Protein AF-A0AA47N4I0-F1 (afdb_monomer)

Foldseek 3Di:
DDPVVLVVVQVVQVVVCVVVVHRDDDPVRVVVVVVVVVLVVLCVDPPRPCVVLADDDPVNPFAAADDDDDPVQCPDPVRVSRGTRHCPPVLVPQAADEDQPDCLQDPCPRHPQNVSCVVSVHHHHYHYPLLNLLLVLVVQFDPLLVVLVLVVLVVVCVCVVDPVSQVVVLVVCVVVVHPDSHDPPPPPDHRPPDDDDDDPPPCPDLQSQLSVLLSVLVVVLSVVLSVQLPDPPDDPVRNLVSLVVSLVVLVVVLVCLVVVVCPSRPSNVVSCVVPVDDPSVSSSVRSVSSSVSSCVSCVVVVD

Sequence (303 aa):
MDDSSLKNQTVSVRAAEKIVGAPLPSLQDIYNTRLSRKEFSIAGDSTHPTHCLFSLLPSGRRMRSLKARTSRLKDSFVHQAAQRSGIGYLALHLGSVATDGALSTTGAHKSFVALLQKSLGRTLVTFHCILHQEALCAQTFPLECTEVMNVVIQIVNKIMANGLNHRQFCLLLDDVESTHSDLPLHNRVWWLSRREGSPFLSWNSQEWLEKLHFMVDMTAHLNTLNTTLRGKGGTALHMLEEVLTFERKLTVFARDLQRGTLSHFPSLREFKQDHNLINVEYLQSAITAMQTSFWKRFCDFRD

pLDDT: mean 70.92, std 16.96, range [31.52, 95.0]

Mean predicted aligned error: 16.91 Å

Secondary structure (DSSP, 8-state):
--HHHHHHHHHHHHHHHHHHTSPPPPHHHHHHHHHHHHHHHHHT-TTSTTGGG-PPPTTSS-------SSHHHHTSHHHHHHHHHTTTSGGGT--EEEE---HHHH-TTTSHHHHHHHHHTS--EEEE-HHHHHHHHHTTS-HHHHHHHHHHHHHHHHHHTSHHHHHHHHHHHHHTT-S-SS-----TTSS----PPPPGGGTT-HHHHHHHHHHHHHHHHHHHHHHHHH-TT--HHHHHHHHHHHHHHHHHHHHHHHHT--TT-HHHHHHHHHHS---HHHHHHHHHHHHHHHHHHSGGG--

Radius of gyration: 25.11 Å; Cα contacts (8 Å, |Δi|>4): 241; chains: 1; bounding box: 52×66×68 Å

Structure (mmCIF, N/CA/C/O backbone):
data_AF-A0AA47N4I0-F1
#
_entry.id   AF-A0AA47N4I0-F1
#
loop_
_atom_site.group_PDB
_atom_site.id
_atom_site.type_symbol
_atom_site.label_atom_id
_atom_site.label_alt_id
_atom_site.label_comp_id
_atom_site.label_asym_id
_atom_site.label_entity_id
_atom_site.label_seq_id
_atom_site.pdbx_PDB_ins_code
_atom_site.Cartn_x
_atom_site.Cartn_y
_atom_site.Cartn_z
_atom_site.occupancy
_atom_site.B_iso_or_equiv
_atom_site.auth_seq_id
_atom_site.auth_comp_id
_atom_site.auth_asym_id
_atom_site.auth_atom_id
_atom_site.pdbx_PDB_model_num
ATOM 1 N N . MET A 1 1 ? 22.801 -21.826 -5.417 1.00 38.06 1 MET A N 1
ATOM 2 C CA . MET A 1 1 ? 21.892 -22.896 -4.965 1.00 38.06 1 MET A CA 1
ATOM 3 C C . MET A 1 1 ? 22.699 -23.707 -3.973 1.00 38.06 1 MET A C 1
ATOM 5 O O . MET A 1 1 ? 23.826 -24.043 -4.306 1.00 38.06 1 MET A O 1
ATOM 9 N N . ASP A 1 2 ? 22.218 -23.834 -2.741 1.00 33.56 2 ASP A N 1
ATOM 10 C CA . ASP A 1 2 ? 23.011 -24.330 -1.614 1.00 33.56 2 ASP A CA 1
ATOM 11 C C . ASP A 1 2 ? 23.317 -25.834 -1.762 1.00 33.56 2 ASP A C 1
ATOM 13 O O . ASP A 1 2 ? 22.435 -26.615 -2.133 1.00 33.56 2 ASP A O 1
ATOM 17 N N . ASP A 1 3 ? 24.566 -26.234 -1.512 1.00 39.06 3 ASP A N 1
ATOM 18 C CA . ASP A 1 3 ? 25.119 -27.574 -1.808 1.00 39.06 3 ASP A CA 1
ATOM 19 C C . ASP A 1 3 ? 24.450 -28.695 -0.973 1.00 39.06 3 ASP A C 1
ATOM 21 O O . ASP A 1 3 ? 24.475 -29.878 -1.316 1.00 39.06 3 ASP A O 1
ATOM 25 N N . SER A 1 4 ? 23.773 -28.308 0.110 1.00 41.12 4 SER A N 1
ATOM 26 C CA . SER A 1 4 ? 22.949 -29.156 0.982 1.00 41.12 4 SER A CA 1
ATOM 27 C C . SER A 1 4 ? 21.621 -29.584 0.329 1.00 41.12 4 SER A C 1
ATOM 29 O O . SER A 1 4 ? 21.190 -30.732 0.457 1.00 41.12 4 SER A O 1
ATOM 31 N N . SER A 1 5 ? 20.989 -28.688 -0.435 1.00 46.78 5 SER A N 1
ATOM 32 C CA . SER A 1 5 ? 19.684 -28.898 -1.076 1.00 46.78 5 SER A CA 1
ATOM 33 C C . SER A 1 5 ? 19.787 -29.832 -2.290 1.00 46.78 5 SER A C 1
ATOM 35 O O . SER A 1 5 ? 18.949 -30.719 -2.474 1.00 46.78 5 SER A O 1
ATOM 37 N N . LEU A 1 6 ? 20.869 -29.704 -3.069 1.00 52.09 6 LEU A N 1
ATOM 38 C CA . LEU A 1 6 ? 21.172 -30.590 -4.200 1.00 52.09 6 LEU A CA 1
ATOM 39 C C . LEU A 1 6 ? 21.447 -32.030 -3.752 1.00 52.09 6 LEU A C 1
ATOM 41 O O . LEU A 1 6 ? 20.993 -32.971 -4.408 1.00 52.09 6 LEU A O 1
ATOM 45 N N . LYS A 1 7 ? 22.130 -32.226 -2.617 1.00 54.72 7 LYS A N 1
ATOM 46 C CA . LYS A 1 7 ? 22.392 -33.565 -2.064 1.00 54.72 7 LYS A CA 1
ATOM 47 C C . LYS A 1 7 ? 21.094 -34.285 -1.692 1.00 54.72 7 LYS A C 1
ATOM 49 O O . LYS A 1 7 ? 20.898 -35.420 -2.122 1.00 54.72 7 LYS A O 1
ATOM 54 N N . ASN A 1 8 ? 20.162 -33.609 -1.018 1.00 54.28 8 ASN A N 1
ATOM 55 C CA . ASN A 1 8 ? 18.869 -34.198 -0.636 1.00 54.28 8 ASN A CA 1
ATOM 56 C C . ASN A 1 8 ? 17.986 -34.561 -1.845 1.00 54.28 8 ASN A C 1
ATOM 58 O O . ASN A 1 8 ? 17.362 -35.627 -1.870 1.00 54.28 8 ASN A O 1
ATOM 62 N N . GLN A 1 9 ? 17.965 -33.718 -2.882 1.00 58.28 9 GLN A N 1
ATOM 63 C CA . GLN A 1 9 ? 17.220 -34.013 -4.113 1.00 58.28 9 GLN A CA 1
ATOM 64 C C . GLN A 1 9 ? 17.842 -35.183 -4.891 1.00 58.28 9 GLN A C 1
ATOM 66 O O . GLN A 1 9 ? 17.119 -36.031 -5.411 1.00 58.28 9 GLN A O 1
ATOM 71 N N . THR A 1 10 ? 19.173 -35.282 -4.918 1.00 61.03 10 THR A N 1
ATOM 72 C CA . THR A 1 10 ? 19.888 -36.371 -5.608 1.00 61.03 10 THR A CA 1
ATOM 73 C C . THR A 1 10 ? 19.674 -37.723 -4.920 1.00 61.03 10 THR A C 1
ATOM 75 O O . THR A 1 10 ? 19.504 -38.739 -5.592 1.00 61.03 10 THR A O 1
ATOM 78 N N . VAL A 1 11 ? 19.619 -37.745 -3.583 1.00 66.25 11 VAL A N 1
ATOM 79 C CA . VAL A 1 11 ? 19.293 -38.955 -2.803 1.00 66.25 11 VAL A CA 1
ATOM 80 C C . VAL A 1 11 ? 17.872 -39.440 -3.104 1.00 66.25 11 VAL A C 1
ATOM 82 O O . VAL A 1 11 ? 17.659 -40.637 -3.294 1.00 66.25 11 VAL A O 1
ATOM 85 N N . SER A 1 12 ? 16.919 -38.514 -3.231 1.00 63.72 12 SER A N 1
ATOM 86 C CA . SER A 1 12 ? 15.518 -38.833 -3.542 1.00 63.72 12 SER A CA 1
ATOM 87 C C . SER A 1 12 ? 15.348 -39.432 -4.945 1.00 63.72 12 SER A C 1
ATOM 89 O O . SER A 1 12 ? 14.593 -40.386 -5.120 1.00 63.72 12 SER A O 1
ATOM 91 N N . VAL A 1 13 ? 16.091 -38.931 -5.941 1.00 64.12 13 VAL A N 1
ATOM 92 C CA . VAL A 1 13 ? 16.075 -39.489 -7.307 1.00 64.12 13 VAL A CA 1
ATOM 93 C C . VAL A 1 13 ? 16.665 -40.899 -7.342 1.00 64.12 13 VAL A C 1
ATOM 95 O O . VAL A 1 13 ? 16.051 -41.788 -7.919 1.00 64.12 13 VAL A O 1
ATOM 98 N N . ARG A 1 14 ? 17.777 -41.149 -6.639 1.00 68.25 14 ARG A N 1
ATOM 99 C CA . ARG A 1 14 ? 18.381 -42.494 -6.551 1.00 68.25 14 ARG A CA 1
ATOM 100 C C . ARG A 1 14 ? 17.486 -43.517 -5.849 1.00 68.25 14 ARG A C 1
ATOM 102 O O . ARG A 1 14 ? 17.504 -44.698 -6.192 1.00 68.25 14 ARG A O 1
ATOM 109 N N . ALA A 1 15 ? 16.709 -43.082 -4.857 1.00 69.56 15 ALA A N 1
ATOM 110 C CA . ALA A 1 15 ? 15.712 -43.934 -4.216 1.00 69.56 15 ALA A CA 1
ATOM 111 C C . ALA A 1 15 ? 14.580 -44.300 -5.193 1.00 69.56 15 ALA A C 1
ATOM 113 O O . ALA A 1 15 ? 14.191 -45.463 -5.268 1.00 69.56 15 ALA A O 1
ATOM 114 N N . ALA A 1 16 ? 14.111 -43.338 -5.994 1.00 63.44 16 ALA A N 1
ATOM 115 C CA . ALA A 1 16 ? 13.105 -43.577 -7.027 1.00 63.44 16 ALA A CA 1
ATOM 116 C C . ALA A 1 16 ? 13.612 -44.502 -8.153 1.00 63.44 16 ALA A C 1
ATOM 118 O O . ALA A 1 16 ? 12.870 -45.378 -8.588 1.00 63.44 16 ALA A O 1
ATOM 119 N N . GLU A 1 17 ? 14.878 -44.389 -8.571 1.00 76.81 17 GLU A N 1
ATOM 120 C CA . GLU A 1 17 ? 15.506 -45.299 -9.552 1.00 76.81 17 GLU A CA 1
ATOM 121 C C . GLU A 1 17 ? 15.491 -46.758 -9.087 1.00 76.81 17 GLU A C 1
ATOM 123 O O . GLU A 1 17 ? 15.164 -47.659 -9.861 1.00 76.81 17 GLU A O 1
ATOM 128 N N . LYS A 1 18 ? 15.788 -46.995 -7.802 1.00 75.56 18 LYS A N 1
ATOM 129 C CA . LYS A 1 18 ? 15.739 -48.339 -7.208 1.00 75.56 18 LYS A CA 1
ATOM 130 C C . LYS A 1 18 ? 14.330 -48.930 -7.177 1.00 75.56 18 LYS A C 1
ATOM 132 O O . LYS A 1 18 ? 14.198 -50.140 -7.303 1.00 75.56 18 LYS A O 1
ATOM 137 N N . ILE A 1 19 ? 13.303 -48.099 -6.998 1.00 71.38 19 ILE A N 1
ATOM 138 C CA . ILE A 1 19 ? 11.899 -48.539 -6.958 1.00 71.38 19 ILE A CA 1
ATOM 139 C C . ILE A 1 19 ? 11.376 -48.826 -8.372 1.00 71.38 19 ILE A C 1
ATOM 141 O O . ILE A 1 19 ? 10.649 -49.791 -8.576 1.00 71.38 19 ILE A O 1
ATOM 145 N N . VAL A 1 20 ? 11.753 -47.998 -9.348 1.00 70.56 20 VAL A N 1
ATOM 146 C CA . VAL A 1 20 ? 11.274 -48.094 -10.738 1.00 70.56 20 VAL A CA 1
ATOM 147 C C . VAL A 1 20 ? 12.046 -49.150 -11.545 1.00 70.56 20 VAL A C 1
ATOM 149 O O . VAL A 1 20 ? 11.545 -49.627 -12.560 1.00 70.56 20 VAL A O 1
ATOM 152 N N . GLY A 1 21 ? 13.245 -49.549 -11.106 1.00 66.50 21 GLY A N 1
ATOM 153 C CA . GLY A 1 21 ? 14.042 -50.594 -11.761 1.00 66.50 21 GLY A CA 1
ATOM 154 C C . GLY A 1 21 ? 14.655 -50.168 -13.100 1.00 66.50 21 GLY A C 1
ATOM 155 O O . GLY A 1 21 ? 15.133 -51.009 -13.857 1.00 66.50 21 GLY A O 1
ATOM 156 N N . ALA A 1 22 ? 14.656 -48.867 -13.394 1.00 73.75 22 ALA A N 1
ATOM 157 C CA . ALA A 1 22 ? 15.232 -48.276 -14.593 1.00 73.75 22 ALA A CA 1
ATOM 158 C C . ALA A 1 22 ? 15.965 -46.970 -14.234 1.00 73.75 22 ALA A C 1
ATOM 160 O O . ALA A 1 22 ? 15.545 -46.278 -13.299 1.00 73.75 22 ALA A O 1
ATOM 161 N N . PRO A 1 23 ? 17.045 -46.613 -14.956 1.00 72.50 23 PRO A N 1
ATOM 162 C CA . PRO A 1 23 ? 17.754 -45.361 -14.722 1.00 72.50 23 PRO A CA 1
ATOM 163 C C . PRO A 1 23 ? 16.831 -44.178 -15.028 1.00 72.50 23 PRO A C 1
ATOM 165 O O . PRO A 1 23 ? 16.220 -44.114 -16.100 1.00 72.50 23 PRO A O 1
ATOM 168 N N . LEU A 1 24 ? 16.719 -43.241 -14.086 1.00 69.44 24 LEU A N 1
ATOM 169 C CA . LEU A 1 24 ? 15.935 -42.027 -14.269 1.00 69.44 24 LEU A CA 1
ATOM 170 C C . LEU A 1 24 ? 16.850 -40.931 -14.838 1.00 69.44 24 LEU A C 1
ATOM 172 O O . LEU A 1 24 ? 18.050 -40.904 -14.560 1.00 69.44 24 LEU A O 1
ATOM 176 N N . PRO A 1 25 ? 16.319 -39.999 -15.647 1.00 73.50 25 PRO A N 1
ATOM 177 C CA . PRO A 1 25 ? 17.107 -38.869 -16.121 1.00 73.50 25 PRO A CA 1
ATOM 178 C C . PRO A 1 25 ? 17.637 -38.060 -14.932 1.00 73.50 25 PRO A C 1
ATOM 180 O O . PRO A 1 25 ? 16.928 -37.873 -13.938 1.00 73.50 25 PRO A O 1
ATOM 183 N N . SER A 1 26 ? 18.865 -37.544 -15.034 1.00 73.75 26 SER A N 1
ATOM 184 C CA . SER A 1 26 ? 19.447 -36.759 -13.944 1.00 73.75 26 SER A CA 1
ATOM 185 C C . SER A 1 26 ? 18.594 -35.520 -13.648 1.00 73.75 26 SER A C 1
ATOM 187 O O . SER A 1 26 ? 17.891 -35.009 -14.522 1.00 73.75 26 SER A O 1
ATOM 189 N N . LEU A 1 27 ? 18.673 -34.975 -12.429 1.00 62.81 27 LEU A N 1
ATOM 190 C CA . LEU A 1 27 ? 17.981 -33.719 -12.097 1.00 62.81 27 LEU A CA 1
ATOM 191 C C . LEU A 1 27 ? 18.329 -32.595 -13.081 1.00 62.81 27 LEU A C 1
ATOM 193 O O . LEU A 1 27 ? 17.462 -31.792 -13.426 1.00 62.81 27 LEU A O 1
ATOM 197 N N . GLN A 1 28 ? 19.568 -32.587 -13.578 1.00 57.47 28 GLN A N 1
ATOM 198 C CA . GLN A 1 28 ? 20.020 -31.649 -14.596 1.00 57.47 28 GLN A CA 1
ATOM 199 C C . GLN A 1 28 ? 19.307 -31.882 -15.935 1.00 57.47 28 GLN A C 1
ATOM 201 O O . GLN A 1 28 ? 18.869 -30.923 -16.568 1.00 57.47 28 GLN A O 1
ATOM 206 N N . ASP A 1 29 ? 19.119 -33.135 -16.347 1.00 65.19 29 ASP A N 1
ATOM 207 C CA . ASP A 1 29 ? 18.418 -33.490 -17.586 1.00 65.19 29 ASP A CA 1
ATOM 208 C C . ASP A 1 29 ? 16.915 -33.227 -17.496 1.00 65.19 29 ASP A C 1
ATOM 210 O O . ASP A 1 29 ? 16.320 -32.713 -18.445 1.00 65.19 29 ASP A O 1
ATOM 214 N N . ILE A 1 30 ? 16.297 -33.495 -16.342 1.00 65.12 30 ILE A N 1
ATOM 215 C CA . ILE A 1 30 ? 14.890 -33.168 -16.073 1.00 65.12 30 ILE A CA 1
ATOM 216 C C . ILE A 1 30 ? 14.693 -31.653 -16.127 1.00 65.12 30 ILE A C 1
ATOM 218 O O . ILE A 1 30 ? 13.757 -31.172 -16.771 1.00 65.12 30 ILE A O 1
ATOM 222 N N . TYR A 1 31 ? 15.578 -30.897 -15.476 1.00 57.53 31 TYR A N 1
ATOM 223 C CA . TYR A 1 31 ? 15.551 -29.439 -15.486 1.00 57.53 31 TYR A CA 1
ATOM 224 C C . TYR A 1 31 ? 15.709 -28.891 -16.910 1.00 57.53 31 TYR A C 1
ATOM 226 O O . TYR A 1 31 ? 14.868 -28.116 -17.367 1.00 57.53 31 TYR A O 1
ATOM 234 N N . ASN A 1 32 ? 16.706 -29.377 -17.652 1.00 54.56 32 ASN A N 1
ATOM 235 C CA . ASN A 1 32 ? 16.948 -29.002 -19.045 1.00 54.56 32 ASN A CA 1
ATOM 236 C C . ASN A 1 32 ? 15.755 -29.336 -19.954 1.00 54.56 32 ASN A C 1
ATOM 238 O O . ASN A 1 32 ? 15.342 -28.504 -20.758 1.00 54.56 32 ASN A O 1
ATOM 242 N N . THR A 1 33 ? 15.157 -30.519 -19.797 1.00 61.94 33 THR A N 1
ATOM 243 C CA . THR A 1 33 ? 14.003 -30.962 -20.595 1.00 61.94 33 THR A CA 1
ATOM 244 C C . THR A 1 33 ? 12.769 -30.107 -20.317 1.00 61.94 33 THR A C 1
ATOM 246 O O . THR A 1 33 ? 12.054 -29.718 -21.244 1.00 61.94 33 THR A O 1
ATOM 249 N N . ARG A 1 34 ? 12.510 -29.782 -19.044 1.00 61.81 34 ARG A N 1
ATOM 250 C CA . ARG A 1 34 ? 11.396 -28.906 -18.644 1.00 61.81 34 ARG A CA 1
ATOM 251 C C . ARG A 1 34 ? 11.576 -27.491 -19.175 1.00 61.81 34 ARG A C 1
ATOM 253 O O . ARG A 1 34 ? 10.605 -26.907 -19.654 1.00 61.81 34 ARG A O 1
ATOM 260 N N . LEU A 1 35 ? 12.799 -26.966 -19.118 1.00 54.34 35 LEU A N 1
ATOM 261 C CA . LEU A 1 35 ? 13.125 -25.667 -19.697 1.00 54.34 35 LEU A CA 1
ATOM 262 C C . LEU A 1 35 ? 12.857 -25.655 -21.202 1.00 54.34 35 LEU A C 1
ATOM 264 O O . LEU A 1 35 ? 12.091 -24.811 -21.653 1.00 54.34 35 LEU A O 1
ATOM 268 N N . SER A 1 36 ? 13.366 -26.633 -21.955 1.00 58.34 36 SER A N 1
ATOM 269 C CA . SER A 1 36 ? 13.141 -26.693 -23.404 1.00 58.34 36 SER A CA 1
ATOM 270 C C . SER A 1 36 ? 11.662 -26.815 -23.772 1.00 58.34 36 SER A C 1
ATOM 272 O O . SER A 1 36 ? 11.198 -26.109 -24.661 1.00 58.34 36 SER A O 1
ATOM 274 N N . ARG A 1 37 ? 10.874 -27.636 -23.064 1.00 66.12 37 ARG A N 1
ATOM 275 C CA . ARG A 1 37 ? 9.417 -27.712 -23.302 1.00 66.12 37 ARG A CA 1
ATOM 276 C C . ARG A 1 37 ? 8.727 -26.366 -23.095 1.00 66.12 37 ARG A C 1
ATOM 278 O O . ARG A 1 37 ? 7.844 -26.010 -23.869 1.00 66.12 37 ARG A O 1
ATOM 285 N N . LYS A 1 38 ? 9.136 -25.619 -22.068 1.00 66.38 38 LYS A N 1
ATOM 286 C CA . LYS A 1 38 ? 8.587 -24.293 -21.783 1.00 66.38 38 LYS A CA 1
ATOM 287 C C . LYS A 1 38 ? 8.992 -23.272 -22.848 1.00 66.38 38 LYS A C 1
ATOM 289 O O . LYS A 1 38 ? 8.148 -22.489 -23.263 1.00 66.38 38 LYS A O 1
ATOM 294 N N . GLU A 1 39 ? 10.230 -23.323 -23.335 1.00 59.09 39 GLU A N 1
ATOM 295 C CA . GLU A 1 39 ? 10.704 -22.489 -24.451 1.00 59.09 39 GLU A CA 1
ATOM 296 C C . GLU A 1 39 ? 9.901 -22.749 -25.735 1.00 59.09 39 GLU A C 1
ATOM 298 O O . GLU A 1 39 ? 9.421 -21.800 -26.347 1.00 59.09 39 GLU A O 1
ATOM 303 N N . PHE A 1 40 ? 9.678 -24.016 -26.106 1.00 65.06 40 PHE A N 1
ATOM 304 C CA . PHE A 1 40 ? 8.871 -24.370 -27.283 1.00 65.06 40 PHE A CA 1
ATOM 305 C C . PHE A 1 40 ? 7.391 -24.008 -27.127 1.00 65.06 40 PHE A C 1
ATOM 307 O O . PHE A 1 40 ? 6.773 -23.555 -28.085 1.00 65.06 40 PHE A O 1
ATOM 314 N N . SER A 1 41 ? 6.827 -24.157 -25.925 1.00 69.69 41 SER A N 1
ATOM 315 C CA . SER A 1 41 ? 5.453 -23.731 -25.637 1.00 69.69 41 SER A CA 1
ATOM 316 C C . SER A 1 41 ? 5.280 -22.220 -25.789 1.00 69.69 41 SER A C 1
ATOM 318 O O . SER A 1 41 ? 4.262 -21.782 -26.306 1.00 69.69 41 SER A O 1
ATOM 320 N N . ILE A 1 42 ? 6.266 -21.432 -25.350 1.00 61.16 42 ILE A N 1
ATOM 321 C CA . ILE A 1 42 ? 6.242 -19.969 -25.464 1.00 61.16 42 ILE A CA 1
ATOM 322 C C . ILE A 1 42 ? 6.494 -19.531 -26.910 1.00 61.16 42 ILE A C 1
ATOM 324 O O . ILE A 1 42 ? 5.872 -18.580 -27.363 1.00 61.16 42 ILE A O 1
ATOM 328 N N . ALA A 1 43 ? 7.377 -20.217 -27.643 1.00 63.19 43 ALA A N 1
ATOM 329 C CA . ALA A 1 43 ? 7.648 -19.935 -29.055 1.00 63.19 43 ALA A CA 1
ATOM 330 C C . ALA A 1 43 ? 6.480 -20.309 -29.987 1.00 63.19 43 ALA A C 1
ATOM 332 O O . ALA A 1 43 ? 6.388 -19.776 -31.085 1.00 63.19 43 ALA A O 1
ATOM 333 N N . GLY A 1 44 ? 5.607 -21.233 -29.574 1.00 67.94 44 GLY A N 1
ATOM 334 C CA . GLY A 1 44 ? 4.394 -21.594 -30.313 1.00 67.94 44 GLY A CA 1
ATOM 335 C C . GLY A 1 44 ? 3.186 -20.696 -30.024 1.00 67.94 44 GLY A C 1
ATOM 336 O O . GLY A 1 44 ? 2.199 -20.774 -30.749 1.00 67.94 44 GLY A O 1
ATOM 337 N N . ASP A 1 45 ? 3.249 -19.859 -28.984 1.00 70.88 45 ASP A N 1
ATOM 338 C CA . ASP A 1 45 ? 2.167 -18.964 -28.568 1.00 70.88 45 ASP A CA 1
ATOM 339 C C . ASP A 1 45 ? 2.526 -17.507 -28.877 1.00 70.88 45 ASP A C 1
ATOM 341 O O . ASP A 1 45 ? 3.209 -16.831 -28.105 1.00 70.88 45 ASP A O 1
ATOM 345 N N . SER A 1 46 ? 2.026 -16.999 -30.004 1.00 62.84 46 SER A N 1
ATOM 346 C CA . SER A 1 46 ? 2.274 -15.629 -30.464 1.00 62.84 46 SER A CA 1
ATOM 347 C C . SER A 1 46 ? 1.713 -14.543 -29.541 1.00 62.84 46 SER A C 1
ATOM 349 O O . SER A 1 46 ? 2.080 -13.378 -29.692 1.00 62.84 46 SER A O 1
ATOM 351 N N . THR A 1 47 ? 0.827 -14.895 -28.604 1.00 62.31 47 THR A N 1
ATOM 352 C CA . THR A 1 47 ? 0.237 -13.955 -27.636 1.00 62.31 47 THR A CA 1
ATOM 353 C C . THR A 1 47 ? 1.038 -13.864 -26.338 1.00 62.31 47 THR A C 1
ATOM 355 O O . THR A 1 47 ? 0.819 -12.959 -25.529 1.00 62.31 47 THR A O 1
ATOM 358 N N . HIS A 1 48 ? 2.008 -14.760 -26.135 1.00 56.75 48 HIS A N 1
ATOM 359 C CA . HIS A 1 48 ? 2.820 -14.775 -24.931 1.00 56.75 48 HIS A CA 1
ATOM 360 C C . HIS A 1 48 ? 3.759 -13.549 -24.894 1.00 56.75 48 HIS A C 1
ATOM 362 O O . HIS A 1 48 ? 4.501 -13.311 -25.850 1.00 56.75 48 HIS A O 1
ATOM 368 N N . PRO A 1 49 ? 3.839 -12.793 -23.780 1.00 51.66 49 PRO A N 1
ATOM 369 C CA . PRO A 1 49 ? 4.590 -11.528 -23.695 1.00 51.66 49 PRO A CA 1
ATOM 370 C C . PRO A 1 49 ? 6.102 -11.673 -23.922 1.00 51.66 49 PRO A C 1
ATOM 372 O O . PRO A 1 49 ? 6.805 -10.695 -24.155 1.00 51.66 49 PRO A O 1
ATOM 375 N N . THR A 1 50 ? 6.610 -12.902 -23.854 1.00 50.00 50 THR A N 1
ATOM 376 C CA . THR A 1 50 ? 8.014 -13.235 -24.115 1.00 50.00 50 THR A CA 1
ATOM 377 C C . THR A 1 50 ? 8.231 -14.033 -25.402 1.00 50.00 50 THR A C 1
ATOM 379 O O . THR A 1 50 ? 9.362 -14.438 -25.647 1.00 50.00 50 THR A O 1
ATOM 382 N N . HIS A 1 51 ? 7.207 -14.251 -26.237 1.00 58.50 51 HIS A N 1
ATOM 383 C CA . HIS A 1 51 ? 7.307 -14.980 -27.515 1.00 58.50 51 HIS A CA 1
ATOM 384 C C . HIS A 1 51 ? 8.434 -14.434 -28.407 1.00 58.50 51 HIS A C 1
ATOM 386 O O . HIS A 1 51 ? 9.250 -15.187 -28.936 1.00 58.50 51 HIS A O 1
ATOM 392 N N . CYS A 1 52 ? 8.566 -13.105 -28.482 1.00 52.56 52 CYS A N 1
ATOM 393 C CA . CYS A 1 52 ? 9.607 -12.426 -29.260 1.00 52.56 52 CYS A CA 1
ATOM 394 C C . CYS A 1 52 ? 11.048 -12.698 -28.779 1.00 52.56 52 CYS A C 1
ATOM 396 O O . CYS A 1 52 ? 11.990 -12.426 -29.523 1.00 52.56 52 CYS A O 1
ATOM 398 N N . LEU A 1 53 ? 11.238 -13.242 -27.568 1.00 50.91 53 LEU A N 1
ATOM 399 C CA . LEU A 1 53 ? 12.551 -13.633 -27.038 1.00 50.91 53 LEU A CA 1
ATOM 400 C C . LEU A 1 53 ? 13.057 -14.960 -27.628 1.00 50.91 53 LEU A C 1
ATOM 402 O O . LEU A 1 53 ? 14.237 -15.274 -27.487 1.00 50.91 53 LEU A O 1
ATOM 406 N N . PHE A 1 54 ? 12.184 -15.742 -28.266 1.00 54.38 54 PHE A N 1
ATOM 407 C CA . PHE A 1 54 ? 12.419 -17.140 -28.611 1.00 54.38 54 PHE A CA 1
ATOM 408 C C . PHE A 1 54 ? 12.282 -17.366 -30.129 1.00 54.38 54 PHE A C 1
ATOM 410 O O . PHE A 1 54 ? 11.314 -17.951 -30.600 1.00 54.38 54 PHE A O 1
ATOM 417 N N . SER A 1 55 ? 13.268 -16.914 -30.918 1.00 55.88 55 SER A N 1
ATOM 418 C CA . SER A 1 55 ? 13.2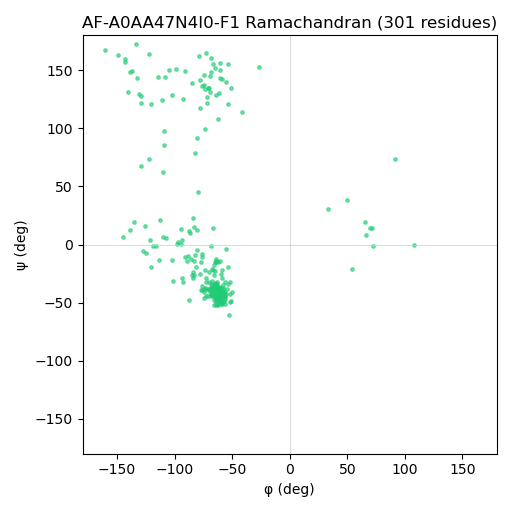74 -17.105 -32.381 1.00 55.88 55 SER A CA 1
ATOM 419 C C . SER A 1 55 ? 14.033 -18.369 -32.803 1.00 55.88 55 SER A C 1
ATOM 421 O O . SER A 1 55 ? 15.220 -18.522 -32.490 1.00 55.88 55 SER A O 1
ATOM 423 N N . LEU A 1 56 ? 13.374 -19.247 -33.561 1.00 56.25 56 LEU A N 1
ATOM 424 C CA . LEU A 1 56 ? 13.976 -20.452 -34.134 1.00 56.25 56 LEU A CA 1
ATOM 425 C C . LEU A 1 56 ? 14.965 -20.104 -35.258 1.00 56.25 56 LEU A C 1
ATOM 427 O O . LEU A 1 56 ? 14.692 -19.292 -36.139 1.00 56.25 56 LEU A O 1
ATOM 431 N N . LEU A 1 57 ? 16.134 -20.742 -35.238 1.00 57.06 57 LEU A N 1
ATOM 432 C CA . LEU A 1 57 ? 17.070 -20.752 -36.358 1.00 57.06 57 LEU A CA 1
ATOM 433 C C . LEU A 1 57 ? 16.479 -21.565 -37.525 1.00 57.06 57 LEU A C 1
ATOM 435 O O . LEU A 1 57 ? 15.635 -22.429 -37.284 1.00 57.06 57 LEU A O 1
ATOM 439 N N . PRO A 1 58 ? 16.968 -21.381 -38.767 1.00 49.56 58 PRO A N 1
ATOM 440 C CA . PRO A 1 58 ? 16.429 -22.044 -39.964 1.00 49.56 58 PRO A CA 1
ATOM 441 C C . PRO A 1 58 ? 16.338 -23.577 -39.888 1.00 49.56 58 PRO A C 1
ATOM 443 O O . PRO A 1 58 ? 15.588 -24.192 -40.632 1.00 49.56 58 PRO A O 1
ATOM 446 N N . SER A 1 59 ? 17.078 -24.209 -38.972 1.00 58.66 59 SER A N 1
ATOM 447 C CA . SER A 1 59 ? 17.004 -25.649 -38.716 1.00 58.66 59 SER A CA 1
ATOM 448 C C . SER A 1 59 ? 15.778 -26.098 -37.909 1.00 58.66 59 SER A C 1
ATOM 450 O O . SER A 1 59 ? 15.608 -27.300 -37.713 1.00 58.66 59 SER A O 1
ATOM 452 N N . GLY A 1 60 ? 14.974 -25.177 -37.365 1.00 55.28 60 GLY A N 1
ATOM 453 C CA . GLY A 1 60 ? 13.781 -25.476 -36.560 1.00 55.28 60 GLY A CA 1
ATOM 454 C C . GLY A 1 60 ? 14.065 -26.159 -35.215 1.00 55.28 60 GLY A C 1
ATOM 455 O O . GLY A 1 60 ? 13.143 -26.603 -34.540 1.00 55.28 60 GLY A O 1
ATOM 456 N N . ARG A 1 61 ? 15.339 -26.275 -34.818 1.00 51.78 61 ARG A N 1
ATOM 457 C CA . ARG A 1 61 ? 15.770 -27.045 -33.633 1.00 51.78 61 ARG A CA 1
ATOM 458 C C . ARG A 1 61 ? 16.649 -26.261 -32.654 1.00 51.78 61 ARG A C 1
ATOM 460 O O . ARG A 1 61 ? 17.048 -26.808 -31.632 1.00 51.78 61 ARG A O 1
ATOM 467 N N . ARG A 1 62 ? 17.038 -25.024 -32.982 1.00 46.62 62 ARG A N 1
ATOM 468 C CA . ARG A 1 62 ? 18.021 -24.219 -32.225 1.00 46.62 62 ARG A CA 1
ATOM 469 C C . ARG A 1 62 ? 17.627 -22.740 -32.212 1.00 46.62 62 ARG A C 1
ATOM 471 O O . ARG A 1 62 ? 16.892 -22.317 -33.093 1.00 46.62 62 ARG A O 1
ATOM 478 N N . MET A 1 63 ? 18.144 -21.962 -31.260 1.00 54.91 63 MET A N 1
ATOM 479 C CA . MET A 1 63 ? 17.845 -20.530 -31.047 1.00 54.91 63 MET A CA 1
ATOM 480 C C . MET A 1 63 ? 19.175 -19.726 -30.831 1.00 54.91 63 MET A C 1
ATOM 482 O O . MET A 1 63 ? 20.244 -20.343 -30.826 1.00 54.91 63 MET A O 1
ATOM 486 N N . ARG A 1 64 ? 19.197 -18.375 -30.762 1.00 43.78 64 ARG A N 1
ATOM 487 C CA . ARG A 1 64 ? 20.368 -17.522 -31.187 1.00 43.78 64 ARG A CA 1
ATOM 488 C C . ARG A 1 64 ? 21.229 -16.748 -30.120 1.00 43.78 64 ARG A C 1
ATOM 490 O O . ARG A 1 64 ? 21.258 -15.530 -30.164 1.00 43.78 64 ARG A O 1
ATOM 497 N N . SER A 1 65 ? 21.933 -17.351 -29.160 1.00 48.06 65 SER A N 1
ATOM 498 C CA . SER A 1 65 ? 22.686 -16.766 -27.987 1.00 48.06 65 SER A CA 1
ATOM 499 C C . SER A 1 65 ? 23.310 -15.324 -27.897 1.00 48.06 65 SER A C 1
ATOM 501 O O . SER A 1 65 ? 23.898 -14.848 -28.868 1.00 48.06 65 SER A O 1
ATOM 503 N N . LEU A 1 66 ? 23.447 -14.764 -26.662 1.00 46.59 66 LEU A N 1
ATOM 504 C CA . LEU A 1 66 ? 24.433 -13.712 -26.236 1.00 46.59 66 LEU A CA 1
ATOM 505 C C . LEU A 1 66 ? 25.688 -14.280 -25.498 1.00 46.59 66 LEU A C 1
ATOM 507 O O . LEU A 1 66 ? 25.589 -15.283 -24.793 1.00 46.59 66 LEU A O 1
ATOM 511 N N . LYS A 1 67 ? 26.869 -13.624 -25.577 1.00 42.59 67 LYS A N 1
ATOM 512 C CA . LYS A 1 67 ? 28.144 -14.060 -24.924 1.00 42.59 67 LYS A CA 1
ATOM 513 C C . LYS A 1 67 ? 28.291 -13.605 -23.451 1.00 42.59 67 LYS A C 1
ATOM 515 O O . LYS A 1 67 ? 28.025 -12.450 -23.138 1.00 42.59 67 LYS A O 1
ATOM 520 N N . ALA A 1 68 ? 28.797 -14.477 -22.561 1.00 42.59 68 ALA A N 1
ATOM 521 C CA . ALA A 1 68 ? 29.177 -14.170 -21.160 1.00 42.59 68 ALA A CA 1
ATOM 522 C C . ALA A 1 68 ? 30.700 -14.085 -20.961 1.00 42.59 68 ALA A C 1
ATOM 524 O O . ALA A 1 68 ? 31.449 -14.807 -21.615 1.00 42.59 68 ALA A O 1
ATOM 525 N N . ARG A 1 69 ? 31.148 -13.261 -19.997 1.00 41.50 69 ARG A N 1
ATOM 526 C CA . ARG A 1 69 ? 32.564 -13.128 -19.584 1.00 41.50 69 ARG A CA 1
ATOM 527 C C . ARG A 1 69 ? 32.868 -13.561 -18.137 1.00 41.50 69 ARG A C 1
ATOM 529 O O . ARG A 1 69 ? 34.022 -13.507 -17.738 1.00 41.50 69 ARG A O 1
ATOM 536 N N . THR A 1 70 ? 31.881 -14.000 -17.350 1.00 45.97 70 THR A N 1
ATOM 537 C CA . THR A 1 70 ? 32.091 -14.511 -15.978 1.00 45.97 70 THR A CA 1
ATOM 538 C C . THR A 1 70 ? 31.257 -15.767 -15.720 1.00 45.97 70 THR A C 1
ATOM 540 O O . THR A 1 70 ? 30.165 -15.902 -16.274 1.00 45.97 70 THR A O 1
ATOM 543 N N . SER A 1 71 ? 31.751 -16.675 -14.867 1.00 44.66 71 SER A N 1
ATOM 544 C CA . SER A 1 71 ? 31.048 -17.909 -14.465 1.00 44.66 71 SER A CA 1
ATOM 545 C C . SER A 1 71 ? 29.714 -17.607 -13.781 1.00 44.66 71 SER A C 1
ATOM 547 O O . SER A 1 71 ? 28.682 -18.126 -14.176 1.00 44.66 71 SER A O 1
ATOM 549 N N . ARG A 1 72 ? 29.693 -16.636 -12.862 1.00 42.44 72 ARG A N 1
ATOM 550 C CA . ARG A 1 72 ? 28.473 -16.213 -12.153 1.00 42.44 72 ARG A CA 1
ATOM 551 C C . ARG A 1 72 ? 27.350 -15.730 -13.078 1.00 42.44 72 ARG A C 1
ATOM 553 O O . ARG A 1 72 ? 26.183 -15.976 -12.795 1.00 42.44 72 ARG A O 1
ATOM 560 N N . LEU A 1 73 ? 27.693 -15.022 -14.160 1.00 43.91 73 LEU A N 1
ATOM 561 C CA . LEU A 1 73 ? 26.712 -14.589 -15.155 1.00 43.91 73 LEU A CA 1
ATOM 562 C C . LEU A 1 73 ? 26.285 -15.778 -16.018 1.00 43.91 73 LEU A C 1
ATOM 564 O O . LEU A 1 73 ? 25.088 -15.977 -16.165 1.00 43.91 73 LEU A O 1
ATOM 568 N N . LYS A 1 74 ? 27.239 -16.594 -16.492 1.00 50.28 74 LYS A N 1
ATOM 569 C CA . LYS A 1 74 ? 27.016 -17.820 -17.284 1.00 50.28 74 LYS A CA 1
ATOM 570 C C . LYS A 1 74 ? 26.097 -18.837 -16.589 1.00 50.28 74 LYS A C 1
ATOM 572 O O . LYS A 1 74 ? 25.342 -19.531 -17.260 1.00 50.28 74 LYS A O 1
ATOM 577 N N . ASP A 1 75 ? 26.136 -18.893 -15.261 1.00 50.47 75 ASP A N 1
ATOM 578 C CA . ASP A 1 75 ? 25.353 -19.833 -14.451 1.00 50.47 75 ASP A CA 1
ATOM 579 C C . ASP A 1 75 ? 24.020 -19.245 -13.954 1.00 50.47 75 ASP A C 1
ATOM 581 O O . ASP A 1 75 ? 23.254 -19.911 -13.258 1.00 50.47 75 ASP A O 1
ATOM 585 N N . SER A 1 76 ? 23.713 -17.992 -14.309 1.00 52.66 76 SER A N 1
ATOM 586 C CA . SER A 1 76 ? 22.420 -17.384 -13.996 1.00 52.66 76 SER A CA 1
ATOM 587 C C . SER A 1 76 ? 21.336 -17.874 -14.958 1.00 52.66 76 SER A C 1
ATOM 589 O O . SER A 1 76 ? 21.560 -17.984 -16.165 1.00 52.66 76 SER A O 1
ATOM 591 N N . PHE A 1 77 ? 20.127 -18.088 -14.433 1.00 48.44 77 PHE A N 1
ATOM 592 C CA . PHE A 1 77 ? 18.944 -18.446 -15.224 1.00 48.44 77 PHE A CA 1
ATOM 593 C C . PHE A 1 77 ? 18.740 -17.507 -16.426 1.00 48.44 77 PHE A C 1
ATOM 595 O O . PHE A 1 77 ? 18.458 -17.958 -17.532 1.00 48.44 77 PHE A O 1
ATOM 602 N N . VAL A 1 78 ? 18.958 -16.203 -16.223 1.00 45.47 78 VAL A N 1
ATOM 603 C CA . VAL A 1 78 ? 18.777 -15.162 -17.245 1.00 45.47 78 VAL A CA 1
ATOM 604 C C . VAL A 1 78 ? 19.796 -15.297 -18.376 1.00 45.47 78 VAL A C 1
ATOM 606 O O . VAL A 1 78 ? 19.429 -15.172 -19.541 1.00 45.47 78 VAL A O 1
ATOM 609 N N . HIS A 1 79 ? 21.062 -15.592 -18.066 1.00 48.81 79 HIS A N 1
ATOM 610 C CA . HIS A 1 79 ? 22.088 -15.773 -19.095 1.00 48.81 79 HIS A CA 1
ATOM 611 C C . HIS A 1 79 ? 21.932 -17.099 -19.833 1.00 48.81 79 HIS A C 1
ATOM 613 O O . HIS A 1 79 ? 22.028 -17.106 -21.051 1.00 48.81 79 HIS A O 1
ATOM 619 N N . GLN A 1 80 ? 21.607 -18.196 -19.142 1.00 50.06 80 GLN A N 1
ATOM 620 C CA . GLN A 1 80 ? 21.385 -19.494 -19.791 1.00 50.06 80 GLN A CA 1
ATOM 621 C C . GLN A 1 80 ? 20.154 -19.477 -20.705 1.00 50.06 80 GLN A C 1
ATOM 623 O O . GLN A 1 80 ? 20.212 -20.000 -21.821 1.00 50.06 80 GLN A O 1
ATOM 628 N N . ALA A 1 81 ? 19.083 -18.794 -20.284 1.00 44.66 81 ALA A N 1
ATOM 629 C CA . ALA A 1 81 ? 17.924 -18.523 -21.128 1.00 44.66 81 ALA A CA 1
ATOM 630 C C . ALA A 1 81 ? 18.305 -17.629 -22.322 1.00 44.66 81 ALA A C 1
ATOM 632 O O . ALA A 1 81 ? 18.022 -17.985 -23.463 1.00 44.66 81 ALA A O 1
ATOM 633 N N . ALA A 1 82 ? 19.031 -16.526 -22.101 1.00 45.81 82 ALA A N 1
ATOM 634 C CA . ALA A 1 82 ? 19.508 -15.611 -23.147 1.00 45.81 82 ALA A CA 1
ATOM 635 C C . ALA A 1 82 ? 20.490 -16.248 -24.150 1.00 45.81 82 ALA A C 1
ATOM 637 O O . ALA A 1 82 ? 20.518 -15.887 -25.331 1.00 45.81 82 ALA A O 1
ATOM 638 N N . GLN A 1 83 ? 21.317 -17.182 -23.678 1.00 44.12 83 GLN A N 1
ATOM 639 C CA . GLN A 1 83 ? 22.334 -17.898 -24.441 1.00 44.12 83 GLN A CA 1
ATOM 640 C C . GLN A 1 83 ? 21.719 -19.013 -25.289 1.00 44.12 83 GLN A C 1
ATOM 642 O O . GLN A 1 83 ? 22.278 -19.364 -26.319 1.00 44.12 83 GLN A O 1
ATOM 647 N N . ARG A 1 84 ? 20.564 -19.570 -24.929 1.00 43.31 84 ARG A N 1
ATOM 648 C CA . ARG A 1 84 ? 19.856 -20.478 -25.841 1.00 43.31 84 ARG A CA 1
ATOM 649 C C . ARG A 1 84 ? 18.927 -19.721 -26.772 1.00 43.31 84 ARG A C 1
ATOM 651 O O . ARG A 1 84 ? 19.035 -19.921 -27.970 1.00 43.31 84 ARG A O 1
ATOM 658 N N . SER A 1 85 ? 18.105 -18.808 -26.265 1.00 41.44 85 SER A N 1
ATOM 659 C CA . SER A 1 85 ? 16.984 -18.223 -27.023 1.00 41.44 85 SER A CA 1
ATOM 660 C C . SER A 1 85 ? 17.339 -17.066 -27.951 1.00 41.44 85 SER A C 1
ATOM 662 O O . SER A 1 85 ? 16.760 -16.906 -29.023 1.00 41.44 85 SER A O 1
ATOM 664 N N . GLY A 1 86 ? 18.405 -16.356 -27.644 1.00 42.72 86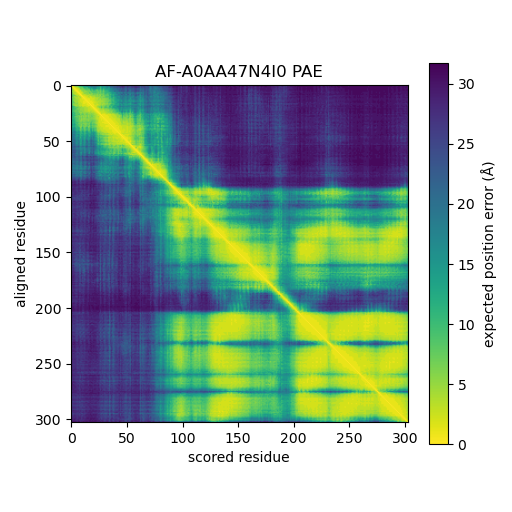 GLY A N 1
ATOM 665 C CA . GLY A 1 86 ? 19.078 -15.599 -28.650 1.00 42.72 86 GLY A CA 1
ATOM 666 C C . GLY A 1 86 ? 18.693 -14.171 -28.887 1.00 42.72 86 GLY A C 1
ATOM 667 O O . GLY A 1 86 ? 18.160 -13.766 -29.918 1.00 42.72 86 GLY A O 1
ATOM 668 N N . ILE A 1 87 ? 19.135 -13.395 -27.919 1.00 44.56 87 ILE A N 1
ATOM 669 C CA . ILE A 1 87 ? 18.901 -11.974 -27.760 1.00 44.56 87 ILE A CA 1
ATOM 670 C C . ILE A 1 87 ? 19.846 -11.162 -28.671 1.00 44.56 87 ILE A C 1
ATOM 672 O O . ILE A 1 87 ? 20.465 -10.194 -28.251 1.00 44.56 87 ILE A O 1
ATOM 676 N N . GLY A 1 88 ? 20.003 -11.564 -29.934 1.00 41.41 88 GLY A N 1
ATOM 677 C CA . GLY A 1 88 ? 20.663 -10.727 -30.942 1.00 41.41 88 GLY A CA 1
ATOM 678 C C . GLY A 1 88 ? 19.750 -9.596 -31.430 1.00 41.41 88 GLY A C 1
ATOM 679 O O . GLY A 1 88 ? 20.216 -8.490 -31.668 1.00 41.41 88 GLY A O 1
ATOM 680 N N . TYR A 1 89 ? 18.440 -9.859 -31.529 1.00 37.66 89 TYR A N 1
ATOM 681 C CA . TYR A 1 89 ? 17.461 -8.924 -32.102 1.00 37.66 89 TYR A CA 1
ATOM 682 C C . TYR A 1 89 ? 16.781 -8.006 -31.068 1.00 37.66 89 TYR A C 1
ATOM 684 O O . TYR A 1 89 ? 16.529 -6.842 -31.364 1.00 37.66 89 TYR A O 1
ATOM 692 N N . LEU A 1 90 ? 16.555 -8.458 -29.825 1.00 44.09 90 LEU A N 1
ATOM 693 C CA . LEU A 1 90 ? 15.981 -7.604 -28.763 1.00 44.09 90 LEU A CA 1
ATOM 694 C C . LEU A 1 90 ? 16.896 -6.473 -28.301 1.00 44.09 90 LEU A C 1
ATOM 696 O O . LEU A 1 90 ? 16.422 -5.464 -27.776 1.00 44.09 90 LEU A O 1
ATOM 700 N N . ALA A 1 91 ? 18.198 -6.616 -28.538 1.00 46.00 91 ALA A N 1
ATOM 701 C CA . ALA A 1 91 ? 19.167 -5.574 -28.255 1.00 46.00 91 ALA A CA 1
ATOM 702 C C . ALA A 1 91 ? 18.873 -4.266 -29.017 1.00 46.00 91 ALA A C 1
ATOM 704 O O . ALA A 1 91 ? 19.268 -3.207 -28.542 1.00 46.00 91 ALA A O 1
ATOM 705 N N . LEU A 1 92 ? 18.127 -4.304 -30.131 1.00 47.97 92 LEU A N 1
ATOM 706 C CA . LEU A 1 92 ? 17.795 -3.118 -30.931 1.00 47.97 92 LEU A CA 1
ATOM 707 C C . LEU A 1 92 ? 16.555 -2.349 -30.434 1.00 47.97 92 LEU A C 1
ATOM 709 O O . LEU A 1 92 ? 16.522 -1.127 -30.553 1.00 47.97 92 LEU A O 1
ATOM 713 N N . HIS A 1 93 ? 15.595 -2.989 -29.749 1.00 53.25 93 HIS A N 1
ATOM 714 C CA . HIS A 1 93 ? 14.319 -2.345 -29.357 1.00 53.25 93 HIS A CA 1
ATOM 715 C C . HIS A 1 93 ? 14.029 -2.257 -27.849 1.00 53.25 93 HIS A C 1
ATOM 717 O O . HIS A 1 93 ? 13.027 -1.665 -27.463 1.00 53.25 93 HIS A O 1
ATOM 723 N N . LEU A 1 94 ? 14.902 -2.773 -26.980 1.00 66.81 94 LEU A N 1
ATOM 724 C CA . LEU A 1 94 ? 14.788 -2.545 -25.536 1.00 66.81 94 LEU A CA 1
ATOM 725 C C . LEU A 1 94 ? 14.911 -1.048 -25.171 1.00 66.81 94 LEU A C 1
ATOM 727 O O . LEU A 1 94 ? 15.999 -0.483 -25.235 1.00 66.81 94 LEU A O 1
ATOM 731 N N . GLY A 1 95 ? 13.800 -0.417 -24.784 1.00 68.19 95 GLY A N 1
ATOM 732 C CA . GLY A 1 95 ? 13.762 0.995 -24.375 1.00 68.19 95 GLY A CA 1
ATOM 733 C C . GLY A 1 95 ? 13.914 1.226 -22.867 1.00 68.19 95 GLY A C 1
ATOM 734 O O . GLY A 1 95 ? 14.446 2.255 -22.452 1.00 68.19 95 GLY A O 1
ATOM 735 N N . SER A 1 96 ? 13.491 0.268 -22.037 1.00 75.25 96 SER A N 1
ATOM 736 C CA . SER A 1 96 ? 13.501 0.417 -20.581 1.00 75.25 96 SER A CA 1
ATOM 737 C C . SER A 1 96 ? 13.716 -0.895 -19.826 1.00 75.25 96 SER A C 1
ATOM 739 O O . SER A 1 96 ? 13.580 -1.990 -20.376 1.00 75.25 96 SER A O 1
ATOM 741 N N . VAL A 1 97 ? 14.084 -0.777 -18.550 1.00 79.25 97 VAL A N 1
ATOM 742 C CA . VAL A 1 97 ? 14.277 -1.896 -17.624 1.00 79.25 97 VAL A CA 1
ATOM 743 C C . VAL A 1 97 ? 13.738 -1.526 -16.244 1.00 79.25 97 VAL A C 1
ATOM 745 O O . VAL A 1 97 ? 14.053 -0.462 -15.720 1.00 79.25 97 VAL A O 1
ATOM 748 N N . ALA A 1 98 ? 12.936 -2.408 -15.648 1.00 78.25 98 ALA A N 1
ATOM 749 C CA . ALA A 1 98 ? 12.490 -2.278 -14.265 1.00 78.25 98 ALA A CA 1
ATOM 750 C C . ALA A 1 98 ? 13.299 -3.228 -13.370 1.00 78.25 98 ALA A C 1
ATOM 752 O O . ALA A 1 98 ? 13.406 -4.417 -13.678 1.00 78.25 98 ALA A O 1
ATOM 753 N N . THR A 1 99 ? 13.874 -2.724 -12.280 1.00 78.50 99 THR A N 1
ATOM 754 C CA . THR A 1 99 ? 14.664 -3.516 -11.322 1.00 78.50 99 THR A CA 1
ATOM 755 C C . THR A 1 99 ? 14.084 -3.421 -9.917 1.00 78.50 99 THR A C 1
ATOM 757 O O . THR A 1 99 ? 13.286 -2.543 -9.623 1.00 78.50 99 THR A O 1
ATOM 760 N N . ASP A 1 100 ? 14.479 -4.324 -9.029 1.00 73.00 100 ASP A N 1
ATOM 761 C CA . ASP A 1 100 ? 14.111 -4.344 -7.606 1.00 73.00 100 ASP A CA 1
ATOM 762 C C . ASP A 1 100 ? 14.942 -3.378 -6.737 1.00 73.00 100 ASP A C 1
ATOM 764 O O . ASP A 1 100 ? 14.963 -3.505 -5.518 1.00 73.00 100 ASP A O 1
ATOM 768 N N . GLY A 1 101 ? 15.692 -2.461 -7.357 1.00 66.88 101 GLY A N 1
ATOM 769 C CA . GLY A 1 101 ? 16.509 -1.480 -6.644 1.00 66.88 101 GLY A CA 1
ATOM 770 C C . GLY A 1 101 ? 17.763 -2.039 -5.960 1.00 66.88 101 GLY A C 1
ATOM 771 O O . GLY A 1 101 ? 18.528 -1.260 -5.390 1.00 66.88 101 GLY A O 1
ATOM 772 N N . ALA A 1 102 ? 18.029 -3.349 -6.026 1.00 71.94 102 ALA A N 1
ATOM 773 C CA . ALA A 1 102 ? 19.213 -3.943 -5.411 1.00 71.94 102 ALA A CA 1
ATOM 774 C C . ALA A 1 102 ? 20.516 -3.356 -5.990 1.00 71.94 102 ALA A C 1
ATOM 776 O O . ALA A 1 102 ? 20.645 -3.138 -7.191 1.00 71.94 102 ALA A O 1
ATOM 777 N N . LEU A 1 103 ? 21.555 -3.171 -5.168 1.00 64.00 103 LEU A N 1
ATOM 778 C CA . LEU A 1 103 ? 22.841 -2.616 -5.639 1.00 64.00 103 LEU A CA 1
ATOM 779 C C . LEU A 1 103 ? 23.489 -3.452 -6.758 1.00 64.00 103 LEU A C 1
ATOM 781 O O . LEU A 1 103 ? 24.192 -2.925 -7.622 1.00 64.00 103 LEU A O 1
ATOM 785 N N . SER A 1 104 ? 23.230 -4.761 -6.769 1.00 65.81 104 SER A N 1
ATOM 786 C CA . SER A 1 104 ? 23.631 -5.673 -7.845 1.00 65.81 104 SER A CA 1
ATOM 787 C C . SER A 1 104 ? 22.909 -5.397 -9.171 1.00 65.81 104 SER A C 1
ATOM 789 O O . SER A 1 104 ? 23.427 -5.762 -10.230 1.00 65.81 104 SER A O 1
ATOM 791 N N . THR A 1 105 ? 21.747 -4.743 -9.140 1.00 63.75 105 THR A N 1
ATOM 792 C CA . THR A 1 105 ? 20.928 -4.401 -10.306 1.00 63.75 105 THR A CA 1
ATOM 793 C C . THR A 1 105 ? 21.074 -2.936 -10.729 1.00 63.75 105 THR A C 1
ATOM 795 O O . THR A 1 105 ? 21.083 -2.698 -11.935 1.00 63.75 105 THR A O 1
ATOM 798 N N . THR A 1 106 ? 21.326 -1.992 -9.809 1.00 62.81 106 THR A N 1
ATOM 799 C CA . THR A 1 106 ? 21.372 -0.531 -10.076 1.00 62.81 106 THR A CA 1
ATOM 800 C C . THR A 1 106 ? 22.740 0.160 -9.921 1.00 62.81 106 THR A C 1
ATOM 802 O O . THR A 1 106 ? 22.906 1.285 -10.380 1.00 62.81 106 THR A O 1
ATOM 805 N N . GLY A 1 107 ? 23.753 -0.470 -9.315 1.00 63.50 107 GLY A N 1
ATOM 806 C CA . GLY A 1 107 ? 25.066 0.154 -9.055 1.00 63.50 107 GLY A CA 1
ATOM 807 C C . GLY A 1 107 ? 25.873 0.631 -10.287 1.00 63.50 107 GLY A C 1
ATOM 808 O O . GLY A 1 107 ? 25.841 0.034 -11.359 1.00 63.50 107 GLY A O 1
ATOM 809 N N . ALA A 1 108 ? 26.692 1.672 -10.122 1.00 60.19 108 ALA A N 1
ATOM 810 C CA . ALA A 1 108 ? 27.286 2.434 -11.233 1.00 60.19 108 ALA A CA 1
ATOM 811 C C . ALA A 1 108 ? 28.205 1.655 -12.207 1.00 60.19 108 ALA A C 1
ATOM 813 O O . ALA A 1 108 ? 28.203 1.930 -13.403 1.00 60.19 108 ALA A O 1
ATOM 814 N N . HIS A 1 109 ? 29.003 0.687 -11.731 1.00 54.12 109 HIS A N 1
ATOM 815 C CA . HIS A 1 109 ? 30.106 0.127 -12.542 1.00 54.12 109 HIS A CA 1
ATOM 816 C C . HIS A 1 109 ? 30.037 -1.381 -12.830 1.00 54.12 109 HIS A C 1
ATOM 818 O O . HIS A 1 109 ? 30.708 -1.859 -13.746 1.00 54.12 109 HIS A O 1
ATOM 824 N N . LYS A 1 110 ? 29.265 -2.152 -12.055 1.00 60.41 110 LYS A N 1
ATOM 825 C CA . LYS A 1 110 ? 29.172 -3.624 -12.180 1.00 60.41 110 LYS A CA 1
ATOM 826 C C . LYS A 1 110 ? 27.747 -4.161 -12.037 1.00 60.41 110 LYS A C 1
ATOM 828 O O . LYS A 1 110 ? 27.571 -5.365 -11.859 1.00 60.41 110 LYS A O 1
ATOM 833 N N . SER A 1 111 ? 26.743 -3.291 -12.075 1.00 68.19 111 SER A N 1
ATOM 834 C CA . SER A 1 111 ? 25.358 -3.731 -11.963 1.00 68.19 111 SER A CA 1
ATOM 835 C C . SER A 1 111 ? 24.823 -4.309 -13.261 1.00 68.19 111 SER A C 1
ATOM 837 O O . SER A 1 111 ? 25.368 -4.066 -14.340 1.00 68.19 111 SER A O 1
ATOM 839 N N . PHE A 1 112 ? 23.728 -5.059 -13.153 1.00 71.12 112 PHE A N 1
ATOM 840 C CA . PHE A 1 112 ? 22.998 -5.570 -14.308 1.00 71.12 112 PHE A CA 1
ATOM 841 C C . PHE A 1 112 ? 22.660 -4.463 -15.315 1.00 71.12 112 PHE A C 1
ATOM 843 O O . PHE A 1 112 ? 22.966 -4.617 -16.494 1.00 71.12 112 PHE A O 1
ATOM 850 N N . VAL A 1 113 ? 22.107 -3.334 -14.857 1.00 72.50 113 VAL A N 1
ATOM 851 C CA . VAL A 1 113 ? 21.739 -2.202 -15.721 1.00 72.50 113 VAL A CA 1
ATOM 852 C C . VAL A 1 113 ? 22.961 -1.596 -16.408 1.00 72.50 113 VAL A C 1
ATOM 854 O O . VAL A 1 113 ? 22.941 -1.420 -17.625 1.00 72.50 113 VAL A O 1
ATOM 857 N N . ALA A 1 114 ? 24.042 -1.338 -15.666 1.00 68.19 114 ALA A N 1
ATOM 858 C CA . ALA A 1 114 ? 25.260 -0.750 -16.226 1.00 68.19 114 ALA A CA 1
ATOM 859 C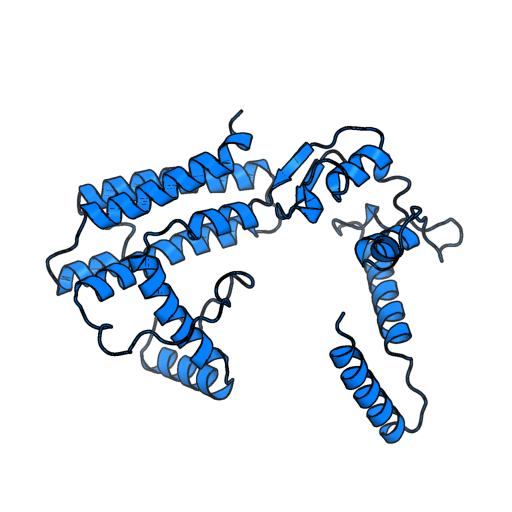 C . ALA A 1 114 ? 25.910 -1.672 -17.274 1.00 68.19 114 ALA A C 1
ATOM 861 O O . ALA A 1 114 ? 26.379 -1.223 -18.322 1.00 68.19 114 ALA A O 1
ATOM 862 N N . LEU A 1 115 ? 25.908 -2.985 -17.022 1.00 67.00 115 LEU A N 1
ATOM 863 C CA . LEU A 1 115 ? 26.400 -3.984 -17.972 1.00 67.00 115 LEU A CA 1
ATOM 864 C C . LEU A 1 115 ? 25.491 -4.101 -19.197 1.00 67.00 115 LEU A C 1
ATOM 866 O O . LEU A 1 115 ? 25.994 -4.245 -20.312 1.00 67.00 115 LEU A O 1
ATOM 870 N N . LEU A 1 116 ? 24.177 -4.008 -18.999 1.00 71.19 116 LEU A N 1
ATOM 871 C CA . LEU A 1 116 ? 23.189 -4.060 -20.066 1.00 71.19 116 LEU A CA 1
ATOM 872 C C . LEU A 1 116 ? 23.327 -2.842 -20.986 1.00 71.19 116 LEU A C 1
ATOM 874 O O . LEU A 1 116 ? 23.545 -3.023 -22.180 1.00 71.19 116 LEU A O 1
ATOM 878 N N . GLN A 1 117 ? 23.339 -1.625 -20.441 1.00 74.31 117 GLN A N 1
ATOM 879 C CA . GLN A 1 117 ? 23.571 -0.387 -21.197 1.00 74.31 117 GLN A CA 1
ATOM 880 C C . GLN A 1 117 ? 24.901 -0.430 -21.967 1.00 74.31 117 GLN A C 1
ATOM 882 O O . GLN A 1 117 ? 24.939 -0.140 -23.163 1.00 74.31 117 GLN A O 1
ATOM 887 N N . LYS A 1 118 ? 25.985 -0.902 -21.329 1.00 71.44 118 LYS A N 1
ATOM 888 C CA . LYS A 1 118 ? 27.295 -1.070 -21.981 1.00 71.44 118 LYS A CA 1
ATOM 889 C C . LYS A 1 118 ? 27.275 -2.101 -23.112 1.00 71.44 118 LYS A C 1
ATOM 891 O O . LYS A 1 118 ? 27.953 -1.909 -24.116 1.00 71.44 118 LYS A O 1
ATOM 896 N N . SER A 1 119 ? 26.527 -3.192 -22.957 1.00 65.44 119 SER A N 1
ATOM 897 C CA . SER A 1 119 ? 26.394 -4.227 -23.992 1.00 65.44 119 SER A CA 1
ATOM 898 C C . SER A 1 119 ? 25.544 -3.781 -25.183 1.00 65.44 119 SER A C 1
ATOM 900 O O . SER A 1 119 ? 25.779 -4.238 -26.297 1.00 65.44 119 SER A O 1
ATOM 902 N N . LEU A 1 120 ? 24.586 -2.880 -24.944 1.00 68.94 120 LEU A N 1
ATOM 903 C CA . LEU A 1 120 ? 23.694 -2.326 -25.960 1.00 68.94 120 LEU A CA 1
ATOM 904 C C . LEU A 1 120 ? 24.257 -1.062 -26.622 1.00 68.94 120 LEU A C 1
ATOM 906 O O . LEU A 1 120 ? 23.731 -0.635 -27.643 1.00 68.94 120 LEU A O 1
ATOM 910 N N . GLY A 1 121 ? 25.292 -0.448 -26.038 1.00 71.19 121 GLY A N 1
ATOM 911 C CA . GLY A 1 121 ? 25.873 0.803 -26.529 1.00 71.19 121 GLY A CA 1
ATOM 912 C C . GLY A 1 121 ? 24.920 2.002 -26.447 1.00 71.19 121 GLY A C 1
ATOM 913 O O . GLY A 1 121 ? 25.137 2.989 -27.141 1.00 71.19 121 GLY A O 1
ATOM 914 N N . ARG A 1 122 ? 23.865 1.922 -25.626 1.00 74.88 122 ARG A N 1
ATOM 915 C CA . ARG A 1 122 ? 22.856 2.975 -25.449 1.00 74.88 122 ARG A CA 1
ATOM 916 C C . ARG A 1 122 ? 22.392 3.071 -24.003 1.00 74.88 122 ARG A C 1
ATOM 918 O O . ARG A 1 122 ? 22.459 2.098 -23.249 1.00 74.88 122 ARG A O 1
ATOM 925 N N . THR A 1 123 ? 21.878 4.237 -23.641 1.00 79.56 123 THR A N 1
ATOM 926 C CA . THR A 1 123 ? 21.202 4.452 -22.365 1.00 79.56 123 THR A CA 1
ATOM 927 C C . THR A 1 123 ? 19.814 3.813 -22.404 1.00 79.56 123 THR A C 1
ATOM 929 O O . THR A 1 123 ? 19.106 3.866 -23.406 1.00 79.56 123 THR A O 1
ATOM 932 N N . LEU A 1 124 ? 19.450 3.149 -21.311 1.00 78.12 124 LEU A N 1
ATOM 933 C CA . LEU A 1 124 ? 18.115 2.592 -21.094 1.00 78.12 124 LEU A CA 1
ATOM 934 C C . LEU A 1 124 ? 17.414 3.421 -20.032 1.00 78.12 124 LEU A C 1
ATOM 936 O O . LEU A 1 124 ? 18.063 3.798 -19.055 1.00 78.12 124 LEU A O 1
ATOM 940 N N . VAL A 1 125 ? 16.105 3.613 -20.177 1.00 80.62 125 VAL A N 1
ATOM 941 C CA . VAL A 1 125 ? 15.293 4.179 -19.097 1.00 80.62 125 VAL A CA 1
ATOM 942 C C . VAL A 1 125 ? 15.155 3.129 -17.996 1.00 80.62 125 VAL A C 1
ATOM 944 O O . VAL A 1 125 ? 14.716 2.005 -18.244 1.00 80.62 125 VAL A O 1
ATOM 947 N N . THR A 1 126 ? 15.579 3.460 -16.784 1.00 77.88 126 THR A N 1
ATOM 948 C CA . THR A 1 126 ? 15.620 2.519 -15.661 1.00 77.88 126 THR A CA 1
ATOM 949 C C . THR A 1 126 ? 14.593 2.903 -14.621 1.00 77.88 126 THR A C 1
ATOM 951 O O . THR A 1 126 ? 14.640 4.013 -14.103 1.00 77.88 126 THR A O 1
ATOM 954 N N . PHE A 1 127 ? 13.714 1.970 -14.280 1.00 77.75 127 PHE A N 1
ATOM 955 C CA . PHE A 1 127 ? 12.689 2.163 -13.267 1.00 77.75 127 PHE A CA 1
ATOM 956 C C . PHE A 1 127 ? 12.943 1.254 -12.074 1.00 77.75 127 PHE A C 1
ATOM 958 O O . PHE A 1 127 ? 13.341 0.096 -12.220 1.00 77.75 127 PHE A O 1
ATOM 965 N N . HIS A 1 128 ? 12.646 1.752 -10.882 1.00 80.38 128 HIS A N 1
ATOM 966 C CA . HIS A 1 128 ? 12.440 0.875 -9.742 1.00 80.38 128 HIS A CA 1
ATOM 967 C C . HIS A 1 128 ? 11.054 0.225 -9.875 1.00 80.38 128 HIS A C 1
ATOM 969 O O . HIS A 1 128 ? 10.081 0.885 -10.236 1.00 80.38 128 HIS A O 1
ATOM 975 N N . CYS A 1 129 ? 10.952 -1.077 -9.620 1.00 83.19 129 CYS A N 1
ATOM 976 C CA . CYS A 1 129 ? 9.704 -1.822 -9.650 1.00 83.19 129 CYS A CA 1
ATOM 977 C C . CYS A 1 129 ? 8.653 -1.153 -8.752 1.00 83.19 129 CYS A C 1
ATOM 979 O O . CYS A 1 129 ? 8.852 -1.030 -7.545 1.00 83.19 129 CYS A O 1
ATOM 981 N N . ILE A 1 130 ? 7.518 -0.773 -9.345 1.00 84.00 130 ILE A N 1
ATOM 982 C CA . ILE A 1 130 ? 6.417 -0.084 -8.656 1.00 84.00 130 ILE A CA 1
ATOM 983 C C . ILE A 1 130 ? 5.903 -0.910 -7.472 1.00 84.00 130 ILE A C 1
ATOM 985 O O . ILE A 1 130 ? 5.713 -0.362 -6.395 1.00 84.00 130 ILE A O 1
ATOM 989 N N . LEU A 1 131 ? 5.774 -2.232 -7.629 1.00 83.31 131 LEU A N 1
ATOM 990 C CA . LEU A 1 131 ? 5.372 -3.129 -6.537 1.00 83.31 131 LEU A CA 1
ATOM 991 C C . LEU A 1 131 ? 6.388 -3.151 -5.389 1.00 83.31 131 LEU A C 1
ATOM 993 O O . LEU A 1 131 ? 6.015 -3.323 -4.236 1.00 83.31 131 LEU A O 1
ATOM 997 N N . HIS A 1 132 ? 7.677 -2.989 -5.690 1.00 83.06 132 HIS A N 1
ATOM 998 C CA . HIS A 1 132 ? 8.696 -2.915 -4.649 1.00 83.06 132 HIS A CA 1
ATOM 999 C C . HIS A 1 132 ? 8.691 -1.548 -3.951 1.00 83.06 132 HIS A C 1
ATOM 1001 O O . HIS A 1 132 ? 8.829 -1.486 -2.734 1.00 83.06 132 HIS A O 1
ATOM 1007 N N . GLN A 1 133 ? 8.499 -0.460 -4.701 1.00 84.81 133 GLN A N 1
ATOM 1008 C CA . GLN A 1 133 ? 8.364 0.888 -4.140 1.00 84.81 133 GLN A CA 1
ATOM 1009 C C . GLN A 1 133 ? 7.114 1.020 -3.261 1.00 84.81 133 GLN A C 1
ATOM 1011 O O . GLN A 1 133 ? 7.221 1.535 -2.152 1.00 84.81 133 GLN A O 1
ATOM 1016 N N . GLU A 1 134 ? 5.965 0.516 -3.726 1.00 86.56 134 GLU A N 1
ATOM 1017 C CA . GLU A 1 134 ? 4.710 0.463 -2.962 1.00 86.56 134 GLU A CA 1
ATOM 1018 C C . GLU A 1 134 ? 4.901 -0.301 -1.663 1.00 86.56 134 GLU A C 1
ATOM 1020 O O . GLU A 1 134 ? 4.566 0.229 -0.604 1.00 86.56 134 GLU A O 1
ATOM 1025 N N . ALA A 1 135 ? 5.522 -1.484 -1.744 1.00 84.19 135 ALA A N 1
ATOM 1026 C CA . ALA A 1 135 ? 5.879 -2.234 -0.560 1.00 84.19 135 ALA A CA 1
ATOM 1027 C C . ALA A 1 135 ? 6.682 -1.320 0.366 1.00 84.19 135 ALA A C 1
ATOM 1029 O O . ALA A 1 135 ? 6.177 -0.977 1.424 1.00 84.19 135 ALA A O 1
ATOM 1030 N N . LEU A 1 136 ? 7.842 -0.793 -0.048 1.00 84.25 136 LEU A N 1
ATOM 1031 C CA . LEU A 1 136 ? 8.680 0.078 0.792 1.00 84.25 136 LEU A CA 1
ATOM 1032 C C . LEU A 1 136 ? 7.937 1.270 1.429 1.00 84.25 136 LEU A C 1
ATOM 1034 O O . LEU A 1 136 ? 8.287 1.659 2.544 1.00 84.25 136 LEU A O 1
ATOM 1038 N N . CYS A 1 137 ? 6.913 1.838 0.786 1.00 85.31 137 CYS A N 1
ATOM 1039 C CA . CYS A 1 137 ? 6.053 2.853 1.402 1.00 85.31 137 CYS A CA 1
ATOM 1040 C C . CYS A 1 137 ? 5.251 2.309 2.595 1.00 85.31 137 CYS A C 1
ATOM 1042 O O . CYS A 1 137 ? 5.154 2.982 3.624 1.00 85.31 137 CYS A O 1
ATOM 1044 N N . ALA A 1 138 ? 4.736 1.085 2.507 1.00 78.75 138 ALA A N 1
ATOM 1045 C CA . ALA A 1 138 ? 4.032 0.405 3.592 1.00 78.75 138 ALA A CA 1
ATOM 1046 C C . ALA A 1 138 ? 4.924 0.093 4.814 1.00 78.75 138 ALA A C 1
ATOM 1048 O O . ALA A 1 138 ? 4.397 -0.171 5.887 1.00 78.75 138 ALA A O 1
ATOM 1049 N N . GLN A 1 139 ? 6.259 0.164 4.706 1.00 79.38 139 GLN A N 1
ATOM 1050 C CA . GLN A 1 139 ? 7.178 0.044 5.859 1.00 79.38 139 GLN A CA 1
ATOM 1051 C C . GLN A 1 139 ? 7.320 1.337 6.669 1.00 79.38 139 GLN A C 1
ATOM 1053 O O . GLN A 1 139 ? 8.004 1.343 7.687 1.00 79.38 139 GLN A O 1
ATOM 1058 N N . THR A 1 140 ? 6.714 2.439 6.227 1.00 83.69 140 THR A N 1
ATOM 1059 C CA . THR A 1 140 ? 6.936 3.763 6.833 1.00 83.69 140 THR A CA 1
ATOM 1060 C C . THR A 1 140 ? 6.003 4.058 8.011 1.00 83.69 140 THR A C 1
ATOM 1062 O O . THR A 1 140 ? 5.914 5.204 8.448 1.00 83.69 140 THR A O 1
ATOM 1065 N N . PHE A 1 141 ? 5.277 3.057 8.516 1.00 83.12 141 PHE A N 1
ATOM 1066 C CA . PHE A 1 141 ? 4.442 3.242 9.698 1.00 83.12 141 PHE A CA 1
ATOM 1067 C C . PHE A 1 141 ? 5.292 3.543 10.942 1.00 83.12 141 PHE A C 1
ATOM 1069 O O . PHE A 1 141 ? 6.430 3.075 11.042 1.00 83.12 141 PHE A O 1
ATOM 1076 N N . PRO A 1 142 ? 4.739 4.283 11.920 1.00 86.62 142 PRO A N 1
ATOM 1077 C CA . PRO A 1 142 ? 5.377 4.456 13.218 1.00 86.62 142 PRO A CA 1
ATOM 1078 C C . PRO A 1 142 ? 5.730 3.118 13.883 1.00 86.62 142 PRO A C 1
ATOM 1080 O O . PRO A 1 142 ? 5.108 2.080 13.622 1.00 86.62 142 PRO A O 1
ATOM 1083 N N . LEU A 1 143 ? 6.726 3.152 14.775 1.00 84.19 143 LEU A N 1
ATOM 1084 C CA . LEU A 1 143 ? 7.252 1.960 15.444 1.00 84.19 143 LEU A CA 1
ATOM 1085 C C . LEU A 1 143 ? 6.152 1.172 16.164 1.00 84.19 143 LEU A C 1
ATOM 1087 O O . LEU A 1 143 ? 6.085 -0.041 16.026 1.00 84.19 143 LEU A O 1
ATOM 1091 N N . GLU A 1 144 ? 5.248 1.857 16.856 1.00 84.38 144 GLU A N 1
ATOM 1092 C CA . GLU A 1 144 ? 4.208 1.211 17.664 1.00 84.38 144 GLU A CA 1
ATOM 1093 C C . GLU A 1 144 ? 3.192 0.458 16.782 1.00 84.38 144 GLU A C 1
ATOM 1095 O O . GLU A 1 144 ? 2.800 -0.660 17.102 1.00 84.38 144 GLU A O 1
ATOM 1100 N N . CYS A 1 145 ? 2.820 1.006 15.618 1.00 85.38 145 CYS A N 1
ATOM 1101 C CA . CYS A 1 145 ? 2.007 0.287 14.627 1.00 85.38 145 CYS A CA 1
ATOM 1102 C C . CYS A 1 145 ? 2.754 -0.926 14.049 1.00 85.38 145 CYS A C 1
ATOM 1104 O O . CYS A 1 145 ? 2.163 -1.975 13.784 1.00 85.38 145 CYS A O 1
ATOM 1106 N N . THR A 1 146 ? 4.070 -0.799 13.872 1.00 84.06 146 THR A N 1
ATOM 1107 C CA . THR A 1 146 ? 4.926 -1.897 13.403 1.00 84.06 146 THR A CA 1
ATOM 1108 C C . THR A 1 146 ? 5.017 -3.014 14.444 1.00 84.06 146 THR A C 1
ATOM 1110 O O . THR A 1 146 ? 4.991 -4.191 14.092 1.00 84.06 146 THR A O 1
ATOM 1113 N N . GLU A 1 147 ? 5.080 -2.678 15.731 1.00 84.62 147 GLU A N 1
ATOM 1114 C CA . GLU A 1 147 ? 5.060 -3.639 16.838 1.00 84.62 147 GLU A CA 1
ATOM 1115 C C . GLU A 1 147 ? 3.746 -4.422 16.896 1.00 84.62 147 GLU A C 1
ATOM 1117 O O . GLU A 1 147 ? 3.782 -5.650 17.005 1.00 84.62 147 GLU A O 1
ATOM 1122 N N . VAL A 1 148 ? 2.606 -3.742 16.735 1.00 85.19 148 VAL A N 1
ATOM 1123 C CA . VAL A 1 148 ? 1.283 -4.380 16.615 1.00 85.19 148 VAL A CA 1
ATOM 1124 C C . VAL A 1 148 ? 1.278 -5.389 15.467 1.00 85.19 148 VAL A C 1
ATOM 1126 O O . VAL A 1 148 ? 0.956 -6.562 15.666 1.00 85.19 148 VAL A O 1
ATOM 1129 N N . MET A 1 149 ? 1.725 -4.979 14.277 1.00 84.25 149 MET A N 1
ATOM 1130 C CA . MET A 1 149 ? 1.780 -5.879 13.123 1.00 84.25 149 MET A CA 1
ATOM 1131 C C . MET A 1 149 ? 2.754 -7.036 13.316 1.00 84.25 149 MET A C 1
ATOM 1133 O O . MET A 1 149 ? 2.453 -8.146 12.893 1.00 84.25 149 MET A O 1
ATOM 1137 N N . ASN A 1 150 ? 3.893 -6.831 13.979 1.00 81.56 150 ASN A N 1
ATOM 1138 C CA . ASN A 1 150 ? 4.834 -7.915 14.267 1.00 81.56 150 ASN A CA 1
ATOM 1139 C C . ASN A 1 150 ? 4.192 -9.010 15.126 1.00 81.56 150 ASN A C 1
ATOM 1141 O O . ASN A 1 150 ? 4.427 -10.193 14.874 1.00 81.56 150 ASN A O 1
ATOM 1145 N N . VAL A 1 151 ? 3.354 -8.638 16.096 1.00 81.50 151 VAL A N 1
ATOM 1146 C CA . VAL A 1 151 ? 2.578 -9.601 16.890 1.00 81.50 151 VAL A CA 1
ATOM 1147 C C . VAL A 1 151 ? 1.587 -10.357 16.003 1.00 81.50 151 VAL A C 1
ATOM 1149 O O . VAL A 1 151 ? 1.591 -11.590 16.002 1.00 81.50 151 VAL A O 1
ATOM 1152 N N . VAL A 1 152 ? 0.805 -9.646 15.183 1.00 82.06 152 VAL A N 1
ATOM 1153 C CA . VAL A 1 152 ? -0.140 -10.260 14.228 1.00 82.06 152 VAL A CA 1
ATOM 1154 C C . VAL A 1 152 ? 0.581 -11.236 13.295 1.00 82.06 152 VAL A C 1
ATOM 1156 O O . VAL A 1 152 ? 0.151 -12.374 13.121 1.00 82.06 152 VAL A O 1
ATOM 1159 N N . ILE A 1 153 ? 1.733 -10.839 12.758 1.00 77.50 153 ILE A N 1
ATOM 1160 C CA . ILE A 1 153 ? 2.582 -11.661 11.892 1.00 77.50 153 ILE A CA 1
ATOM 1161 C C . ILE A 1 153 ? 3.060 -12.916 12.622 1.00 77.50 153 ILE A C 1
ATOM 1163 O O . ILE A 1 153 ? 3.054 -13.999 12.041 1.00 77.50 153 ILE A O 1
ATOM 1167 N N . GLN A 1 154 ? 3.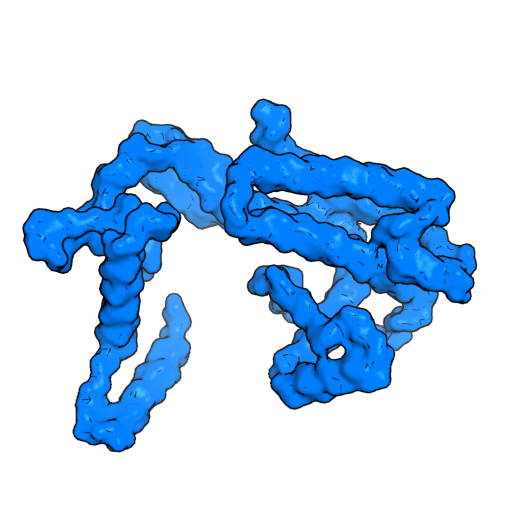472 -12.815 13.888 1.00 77.50 154 GLN A N 1
ATOM 1168 C CA . GLN A 1 154 ? 3.868 -13.985 14.674 1.00 77.50 154 GLN A CA 1
ATOM 1169 C C . GLN A 1 154 ? 2.703 -14.959 14.870 1.00 77.50 154 GLN A C 1
ATOM 1171 O O . GLN A 1 154 ? 2.909 -16.170 14.769 1.00 77.50 154 GLN A O 1
ATOM 1176 N N . ILE A 1 155 ? 1.494 -14.450 15.120 1.00 80.19 155 ILE A N 1
ATOM 1177 C CA . ILE A 1 155 ? 0.279 -15.264 15.257 1.00 80.19 155 ILE A CA 1
ATOM 1178 C C . ILE A 1 155 ? -0.032 -15.964 13.932 1.00 80.19 155 ILE A C 1
ATOM 1180 O O . ILE A 1 155 ? -0.120 -17.191 13.893 1.00 80.19 155 ILE A O 1
ATOM 1184 N N . VAL A 1 156 ? -0.090 -15.209 12.833 1.00 77.94 156 VAL A N 1
ATOM 1185 C CA . VAL A 1 156 ? -0.320 -15.737 11.482 1.00 77.94 156 VAL A CA 1
ATOM 1186 C C . VAL A 1 156 ? 0.727 -16.786 11.122 1.00 77.94 156 VAL A C 1
ATOM 1188 O O . VAL A 1 156 ? 0.380 -17.882 10.698 1.00 77.94 156 VAL A O 1
ATOM 1191 N N . ASN A 1 157 ? 2.011 -16.513 11.355 1.00 76.12 157 ASN A N 1
ATOM 1192 C CA . ASN A 1 157 ? 3.080 -17.467 11.072 1.00 76.12 157 ASN A CA 1
ATOM 1193 C C . ASN A 1 157 ? 2.945 -18.749 11.905 1.00 76.12 157 ASN A C 1
ATOM 1195 O O . ASN A 1 157 ? 3.210 -19.829 11.383 1.00 76.12 157 ASN A O 1
ATOM 1199 N N . LYS A 1 158 ? 2.511 -18.665 13.170 1.00 77.81 158 LYS A N 1
ATOM 1200 C CA . LYS A 1 158 ? 2.239 -19.848 14.008 1.00 77.81 158 LYS A CA 1
ATOM 1201 C C . LYS A 1 158 ? 1.050 -20.665 13.499 1.00 77.81 158 LYS A C 1
ATOM 1203 O O . LYS A 1 158 ? 1.114 -21.894 13.530 1.00 77.81 158 LYS A O 1
ATOM 1208 N N . ILE A 1 159 ? -0.004 -20.005 13.020 1.00 76.94 159 ILE A N 1
ATOM 1209 C CA . ILE A 1 159 ? -1.165 -20.664 12.403 1.00 76.94 159 ILE A CA 1
ATOM 1210 C C . ILE A 1 159 ? -0.735 -21.354 11.103 1.00 76.94 159 ILE A C 1
ATOM 1212 O O . ILE A 1 159 ? -0.991 -22.539 10.912 1.00 76.94 159 ILE A O 1
ATOM 1216 N N . MET A 1 160 ? 0.006 -20.648 10.248 1.00 75.94 160 MET A N 1
ATOM 1217 C CA . MET A 1 160 ? 0.443 -21.138 8.938 1.00 75.94 160 MET A CA 1
ATOM 1218 C C . MET A 1 160 ? 1.563 -22.187 9.002 1.00 75.94 160 MET A C 1
ATOM 1220 O O . MET A 1 160 ? 1.741 -22.945 8.050 1.00 75.94 160 MET A O 1
ATOM 1224 N N . ALA A 1 161 ? 2.330 -22.253 10.095 1.00 76.38 161 ALA A N 1
ATOM 1225 C CA . ALA A 1 161 ? 3.432 -23.207 10.247 1.00 76.38 161 ALA A CA 1
ATOM 1226 C C . ALA A 1 161 ? 2.967 -24.673 10.275 1.00 76.38 161 ALA A C 1
ATOM 1228 O O . ALA A 1 161 ? 3.757 -25.568 9.972 1.00 76.38 161 ALA A O 1
ATOM 1229 N N . ASN A 1 162 ? 1.704 -24.927 10.627 1.00 79.88 162 ASN A N 1
ATOM 1230 C CA . ASN A 1 162 ? 1.128 -26.264 10.677 1.00 79.88 162 ASN A CA 1
ATOM 1231 C C . ASN A 1 162 ? -0.188 -26.299 9.893 1.00 79.88 162 ASN A C 1
ATOM 1233 O O . ASN A 1 162 ? -1.138 -25.599 10.230 1.00 79.88 162 ASN A O 1
ATOM 1237 N N . GLY A 1 163 ? -0.274 -27.168 8.882 1.00 78.19 163 GLY A N 1
ATOM 1238 C CA . GLY A 1 163 ? -1.483 -27.311 8.066 1.00 78.19 163 GLY A CA 1
ATOM 1239 C C . GLY A 1 163 ? -2.728 -27.725 8.861 1.00 78.19 163 GLY A C 1
ATOM 1240 O O . GLY A 1 163 ? -3.837 -27.404 8.444 1.00 78.19 163 GLY A O 1
ATOM 1241 N N . LEU A 1 164 ? -2.571 -28.398 10.010 1.00 81.50 164 LEU A N 1
ATOM 1242 C CA . LEU A 1 164 ? -3.692 -28.677 10.916 1.00 81.50 164 LEU A CA 1
ATOM 1243 C C . LEU A 1 164 ? -4.180 -27.410 11.626 1.00 81.50 164 LEU A C 1
ATOM 1245 O O . LEU A 1 164 ? -5.383 -27.179 11.656 1.00 81.50 164 LEU A O 1
ATOM 1249 N N . ASN A 1 165 ? -3.263 -26.573 12.123 1.00 81.94 165 ASN A N 1
ATOM 1250 C CA . ASN A 1 165 ? -3.607 -25.302 12.766 1.00 81.94 165 ASN A CA 1
ATOM 1251 C C . ASN A 1 165 ? -4.320 -24.369 11.780 1.00 81.94 165 ASN A C 1
ATOM 1253 O O . ASN A 1 165 ? -5.310 -23.746 12.141 1.00 81.94 165 ASN A O 1
ATOM 1257 N N . HIS A 1 166 ? -3.845 -24.302 10.532 1.00 79.75 166 HIS A N 1
ATOM 1258 C CA . HIS A 1 166 ? -4.488 -23.519 9.474 1.00 79.75 166 HIS A CA 1
ATOM 1259 C C . HIS A 1 166 ? -5.914 -24.003 9.188 1.00 79.75 166 HIS A C 1
ATOM 1261 O O . HIS A 1 166 ? -6.840 -23.203 9.215 1.00 79.75 166 HIS A O 1
ATOM 1267 N N . ARG A 1 167 ? -6.121 -25.317 9.024 1.00 81.62 167 ARG A N 1
ATOM 1268 C CA . ARG A 1 167 ? -7.467 -25.884 8.825 1.00 81.62 167 ARG A CA 1
ATOM 1269 C C . ARG A 1 167 ? -8.394 -25.640 10.012 1.00 81.62 167 ARG A C 1
ATOM 1271 O O . ARG A 1 167 ? -9.543 -25.281 9.805 1.00 81.62 167 ARG A O 1
ATOM 1278 N N . GLN A 1 168 ? -7.907 -25.833 11.238 1.00 84.38 168 GLN A N 1
ATOM 1279 C CA . GLN A 1 168 ? -8.680 -25.552 12.453 1.00 84.38 168 GLN A CA 1
ATOM 1280 C C . GLN A 1 168 ? -9.036 -24.071 12.567 1.00 84.38 168 GLN A C 1
ATOM 1282 O O . GLN A 1 168 ? -10.131 -23.741 13.002 1.00 84.38 168 GLN A O 1
ATOM 1287 N N . PHE A 1 169 ? -8.132 -23.186 12.151 1.00 82.75 169 PHE A N 1
ATOM 1288 C CA . PHE A 1 169 ? -8.390 -21.756 12.113 1.00 82.75 169 PHE A CA 1
ATOM 1289 C C . PHE A 1 169 ? -9.450 -21.392 11.067 1.00 82.75 169 PHE A C 1
ATOM 1291 O O . PHE A 1 169 ? -10.359 -20.643 11.394 1.00 82.75 169 PHE A O 1
ATOM 1298 N N . CYS A 1 170 ? -9.400 -21.961 9.858 1.00 80.75 170 CYS A N 1
ATOM 1299 C CA . CYS A 1 170 ? -10.463 -21.777 8.864 1.00 80.75 170 CYS A CA 1
ATOM 1300 C C . CYS A 1 170 ? -11.823 -22.273 9.380 1.00 80.75 170 CYS A C 1
ATOM 1302 O O . CYS A 1 170 ? -12.806 -21.562 9.251 1.00 80.75 170 CYS A O 1
ATOM 1304 N N . LEU A 1 171 ? -11.869 -23.443 10.032 1.00 82.06 171 LEU A N 1
ATOM 1305 C CA . LEU A 1 171 ? -13.107 -23.949 10.642 1.00 82.06 171 LEU A CA 1
ATOM 1306 C C . LEU A 1 171 ? -13.634 -23.011 11.732 1.00 82.06 171 LEU A C 1
ATOM 1308 O O . LEU A 1 171 ? -14.825 -22.745 11.786 1.00 82.06 171 LEU A O 1
ATOM 1312 N N . LEU A 1 172 ? -12.745 -22.472 12.570 1.00 83.69 172 LEU A N 1
ATOM 1313 C CA . LEU A 1 172 ? -13.126 -21.482 13.573 1.00 83.69 172 LEU A CA 1
ATOM 1314 C C . LEU A 1 172 ? -13.697 -20.215 12.921 1.00 83.69 172 LEU A C 1
ATOM 1316 O O . LEU A 1 172 ? -14.682 -19.686 13.416 1.00 83.69 172 LEU A O 1
ATOM 1320 N N . LEU A 1 173 ? -13.079 -19.730 11.838 1.00 79.81 173 LEU A N 1
ATOM 1321 C CA . LEU A 1 173 ? -13.542 -18.558 11.088 1.00 79.81 173 LEU A CA 1
ATOM 1322 C C . LEU A 1 173 ? -14.927 -18.768 10.468 1.00 79.81 173 LEU A C 1
ATOM 1324 O O . LEU A 1 173 ? -15.718 -17.822 10.444 1.00 79.81 173 LEU A O 1
ATOM 1328 N N . ASP A 1 174 ? -15.209 -19.984 10.002 1.00 80.00 174 ASP A N 1
ATOM 1329 C CA . ASP A 1 174 ? -16.528 -20.377 9.508 1.00 80.00 174 ASP A CA 1
ATOM 1330 C C . ASP A 1 174 ? -17.549 -20.440 10.663 1.00 80.00 174 ASP A C 1
ATOM 1332 O O . ASP A 1 174 ? -18.645 -19.897 10.540 1.00 80.00 174 ASP A O 1
ATOM 1336 N N . ASP A 1 175 ? -17.173 -21.018 11.812 1.00 82.94 175 ASP A N 1
ATOM 1337 C CA . ASP A 1 175 ? -18.034 -21.132 13.001 1.00 82.94 175 ASP A CA 1
ATOM 1338 C C . ASP A 1 175 ? -18.390 -19.768 13.622 1.00 82.94 175 ASP A C 1
ATOM 1340 O O . ASP A 1 175 ? -19.480 -19.606 14.171 1.00 82.94 175 ASP A O 1
ATOM 1344 N N . VAL A 1 176 ? -17.489 -18.778 13.554 1.00 77.56 176 VAL A N 1
ATOM 1345 C CA . VAL A 1 176 ? -17.754 -17.409 14.041 1.00 77.56 176 VAL A CA 1
ATOM 1346 C C . VAL A 1 176 ? -18.422 -16.507 12.995 1.00 77.56 176 VAL A C 1
ATOM 1348 O O . VAL A 1 176 ? -18.493 -15.297 13.205 1.00 77.56 176 VAL A O 1
ATOM 1351 N N . GLU A 1 177 ? -18.874 -17.072 11.869 1.00 70.12 177 GLU A N 1
ATOM 1352 C CA . GLU A 1 177 ? -19.483 -16.348 10.741 1.00 70.12 177 GLU A CA 1
ATOM 1353 C C . GLU A 1 177 ? -18.642 -15.143 10.283 1.00 70.12 177 GLU A C 1
ATOM 1355 O O . GLU A 1 177 ? -19.153 -14.069 9.949 1.00 70.12 177 GLU A O 1
ATOM 1360 N N . SER A 1 178 ? -17.315 -15.293 10.295 1.00 70.12 178 SER A N 1
ATOM 1361 C CA . SER A 1 178 ? -16.433 -14.183 9.953 1.00 70.12 178 SER A CA 1
ATOM 1362 C C . SER A 1 178 ? -16.539 -13.822 8.470 1.00 70.12 178 SER A C 1
ATOM 1364 O O . SER A 1 178 ? -16.707 -14.669 7.594 1.00 70.12 178 SER A O 1
ATOM 1366 N N . THR A 1 179 ? -16.352 -12.540 8.153 1.00 66.12 179 THR A N 1
ATOM 1367 C CA . THR A 1 179 ? -16.370 -12.045 6.765 1.00 66.12 179 THR A CA 1
ATOM 1368 C C . THR A 1 179 ? -15.231 -12.613 5.902 1.00 66.12 179 THR A C 1
ATOM 1370 O O . THR A 1 179 ? -15.238 -12.446 4.683 1.00 66.12 179 THR A O 1
ATOM 1373 N N . HIS A 1 180 ? -14.226 -13.253 6.510 1.00 66.44 180 HIS A N 1
ATOM 1374 C CA . HIS A 1 180 ? -13.019 -13.732 5.842 1.00 66.44 180 HIS A CA 1
ATOM 1375 C C . HIS A 1 180 ? -12.883 -15.247 6.014 1.00 66.44 180 HIS A C 1
ATOM 1377 O O . HIS A 1 180 ? -12.727 -15.726 7.126 1.00 66.44 180 HIS A O 1
ATOM 1383 N N . SER A 1 181 ? -12.846 -15.998 4.912 1.00 56.38 181 SER A N 1
ATOM 1384 C CA . SER A 1 181 ? -12.739 -17.467 4.943 1.00 56.38 181 SER A CA 1
ATOM 1385 C C . SER A 1 181 ? -11.302 -17.995 5.099 1.00 56.38 181 SER A C 1
ATOM 1387 O O . SER A 1 181 ? -11.086 -19.183 5.326 1.00 56.38 181 SER A O 1
ATOM 1389 N N . ASP A 1 182 ? -10.291 -17.142 4.896 1.00 67.00 182 ASP A N 1
ATOM 1390 C CA . ASP A 1 182 ? -8.872 -17.504 4.989 1.00 67.00 182 ASP A CA 1
ATOM 1391 C C . ASP A 1 182 ? -7.985 -16.253 5.179 1.00 67.00 182 ASP A C 1
ATOM 1393 O O . ASP A 1 182 ? -8.419 -15.118 4.971 1.00 67.00 182 ASP A O 1
ATOM 1397 N N . LEU A 1 183 ? -6.716 -16.457 5.539 1.00 65.00 183 LEU A N 1
ATOM 1398 C CA . LEU A 1 183 ? -5.687 -15.428 5.680 1.00 65.00 183 LEU A CA 1
ATOM 1399 C C 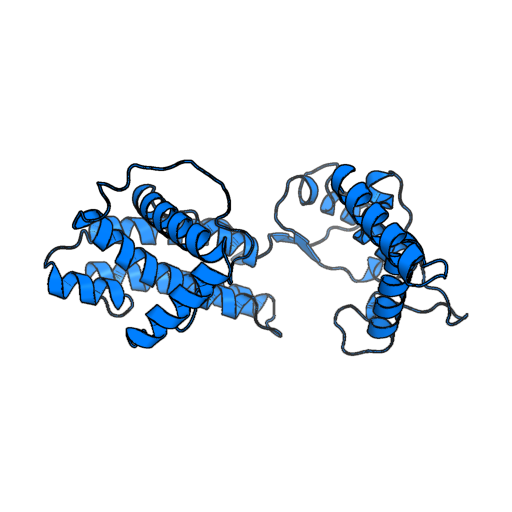. LEU A 1 183 ? -5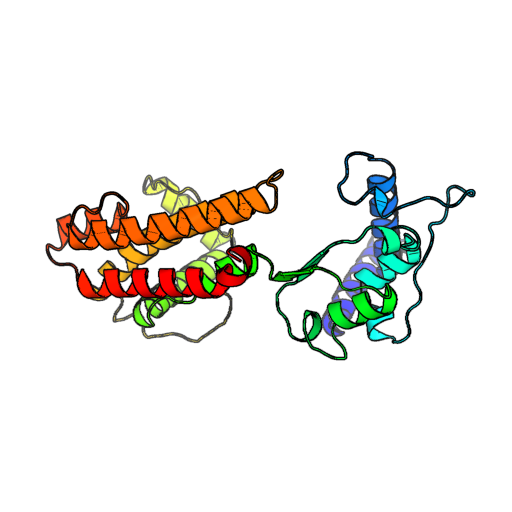.145 -14.989 4.302 1.00 65.00 183 LEU A C 1
ATOM 1401 O O . LEU A 1 183 ? -4.499 -15.781 3.605 1.00 65.00 183 LEU A O 1
ATOM 1405 N N . PRO A 1 184 ? -5.305 -13.716 3.892 1.00 56.94 184 PRO A N 1
ATOM 1406 C CA . PRO A 1 184 ? -4.790 -13.237 2.611 1.00 56.94 184 PRO A CA 1
ATOM 1407 C C . PRO A 1 184 ? -3.256 -13.076 2.641 1.00 56.94 184 PRO A C 1
ATOM 1409 O O . PRO A 1 184 ? -2.711 -12.069 3.082 1.00 56.94 184 PRO A O 1
ATOM 1412 N N . LEU A 1 185 ? -2.521 -14.058 2.107 1.00 51.56 185 LEU A N 1
ATOM 1413 C CA . LEU A 1 185 ? -1.044 -14.074 2.061 1.00 51.56 185 LEU A CA 1
ATOM 1414 C C . LEU A 1 185 ? -0.426 -13.300 0.877 1.00 51.56 185 LEU A C 1
ATOM 1416 O O . LEU A 1 185 ? 0.703 -13.585 0.461 1.00 51.56 185 LEU A O 1
ATOM 1420 N N . HIS A 1 186 ? -1.129 -12.340 0.272 1.00 45.62 186 HIS A N 1
ATOM 1421 C CA . HIS A 1 186 ? -0.759 -11.831 -1.058 1.00 45.62 186 HIS A CA 1
ATOM 1422 C C . HIS A 1 186 ? 0.553 -11.025 -1.152 1.00 45.62 186 HIS A C 1
ATOM 1424 O O . HIS A 1 186 ? 1.005 -10.737 -2.265 1.00 45.62 186 HIS A O 1
ATOM 1430 N N . ASN A 1 187 ? 1.276 -10.803 -0.053 1.00 44.31 187 ASN A N 1
ATOM 1431 C CA . ASN A 1 187 ? 2.651 -10.301 -0.075 1.00 44.31 187 ASN A CA 1
ATOM 1432 C C . ASN A 1 187 ? 3.667 -11.373 0.346 1.00 44.31 187 ASN A C 1
ATOM 1434 O O . ASN A 1 187 ? 4.123 -11.427 1.484 1.00 44.31 187 ASN A O 1
ATOM 1438 N N . ARG A 1 188 ? 4.099 -12.192 -0.626 1.00 34.38 188 ARG A N 1
ATOM 1439 C CA . ARG A 1 188 ? 5.161 -13.211 -0.479 1.00 34.38 188 ARG A CA 1
ATOM 1440 C C . ARG A 1 188 ? 6.575 -12.660 -0.215 1.00 34.38 188 ARG A C 1
ATOM 1442 O O . ARG A 1 188 ? 7.534 -13.414 -0.337 1.00 34.38 188 ARG A O 1
ATOM 1449 N N . VAL A 1 189 ? 6.744 -11.387 0.148 1.00 39.41 189 VAL A N 1
ATOM 1450 C CA . VAL A 1 189 ? 8.083 -10.818 0.404 1.00 39.41 189 VAL A CA 1
ATOM 1451 C C . VAL A 1 189 ? 8.228 -10.180 1.793 1.00 39.41 189 VAL A C 1
ATOM 1453 O O . VAL A 1 189 ? 9.346 -9.845 2.160 1.00 39.41 189 VAL A O 1
ATOM 1456 N N . TRP A 1 190 ? 7.181 -10.024 2.614 1.00 54.81 190 TRP A N 1
ATOM 1457 C CA . TRP A 1 190 ? 7.196 -8.878 3.540 1.00 54.81 190 TRP A CA 1
ATOM 1458 C C . TRP A 1 190 ? 7.007 -9.066 5.047 1.00 54.81 190 TRP A C 1
ATOM 1460 O O . TRP A 1 190 ? 6.842 -8.073 5.737 1.00 54.81 190 TRP A O 1
ATOM 1470 N N . TRP A 1 191 ? 7.134 -10.273 5.608 1.00 45.34 191 TRP A N 1
ATOM 1471 C CA . TRP A 1 191 ? 6.887 -10.466 7.058 1.00 45.34 191 TRP A CA 1
ATOM 1472 C C . TRP A 1 191 ? 7.790 -11.512 7.733 1.00 45.34 191 TRP A C 1
ATOM 1474 O O . TRP A 1 191 ? 7.596 -11.870 8.891 1.00 45.34 191 TRP A O 1
ATOM 1484 N N . LEU A 1 192 ? 8.778 -12.049 7.011 1.00 31.52 192 LEU A N 1
ATOM 1485 C CA . LEU A 1 192 ? 9.563 -13.213 7.451 1.00 31.52 192 LEU A CA 1
ATOM 1486 C C . LEU A 1 192 ? 10.882 -12.869 8.161 1.00 31.52 192 LEU A C 1
ATOM 1488 O O . LEU A 1 192 ? 11.710 -13.757 8.376 1.00 31.52 192 LEU A O 1
ATOM 1492 N N . SER A 1 193 ? 11.106 -11.619 8.578 1.00 36.78 193 SER A N 1
ATOM 1493 C CA . SER A 1 193 ? 12.245 -11.322 9.451 1.00 36.78 193 SER A CA 1
ATOM 1494 C C . SER A 1 193 ? 11.901 -11.674 10.898 1.00 36.78 193 SER A C 1
ATOM 1496 O O . SER A 1 193 ? 11.361 -10.874 11.658 1.00 36.78 193 SER A O 1
ATOM 1498 N N . ARG A 1 194 ? 12.231 -12.916 11.247 1.00 37.50 194 ARG A N 1
ATOM 1499 C CA . ARG A 1 194 ? 12.262 -13.502 12.589 1.00 37.50 194 ARG A CA 1
ATOM 1500 C C . ARG A 1 194 ? 12.863 -12.516 13.607 1.00 37.50 194 ARG A C 1
ATOM 1502 O O . ARG A 1 194 ? 14.054 -12.221 13.546 1.00 37.50 194 ARG A O 1
ATOM 1509 N N . ARG A 1 195 ? 12.056 -12.042 14.557 1.00 36.69 195 ARG A N 1
ATOM 1510 C CA . ARG A 1 195 ? 12.524 -11.464 15.826 1.00 36.69 195 ARG A CA 1
ATOM 1511 C C . ARG A 1 195 ? 11.758 -12.143 16.956 1.00 36.69 195 ARG A C 1
ATOM 1513 O O . ARG A 1 195 ? 10.542 -12.299 16.869 1.00 36.69 195 ARG A O 1
ATOM 1520 N N . GLU A 1 196 ? 12.510 -12.649 17.927 1.00 39.12 196 GLU A N 1
ATOM 1521 C CA . GLU A 1 196 ? 12.002 -13.395 19.076 1.00 39.12 196 GLU A CA 1
ATOM 1522 C C . GLU A 1 196 ? 11.163 -12.508 20.004 1.00 39.12 196 GLU A C 1
ATOM 1524 O O . GLU A 1 196 ? 11.271 -11.283 19.975 1.00 39.12 196 GLU A O 1
ATOM 1529 N N . GLY A 1 197 ? 10.269 -13.169 20.740 1.00 41.31 197 GLY A N 1
ATOM 1530 C CA . GLY A 1 197 ? 9.039 -12.632 21.318 1.00 41.31 197 GLY A CA 1
ATOM 1531 C C . GLY A 1 197 ? 9.174 -11.352 22.138 1.00 41.31 197 GLY A C 1
ATOM 1532 O O . GLY A 1 197 ? 9.998 -11.258 23.044 1.00 41.31 197 GLY A O 1
ATOM 1533 N N . SER A 1 198 ? 8.260 -10.414 21.886 1.00 43.22 198 SER A N 1
ATOM 1534 C CA . SER A 1 198 ? 7.804 -9.504 22.931 1.00 43.22 198 SER A CA 1
ATOM 1535 C C . SER A 1 198 ? 6.863 -10.269 23.881 1.00 43.22 198 SER A C 1
ATOM 1537 O O . SER A 1 198 ? 6.150 -11.178 23.437 1.00 43.22 198 SER A O 1
ATOM 1539 N N . PRO A 1 199 ? 6.859 -9.964 25.192 1.00 45.03 199 PRO A N 1
ATOM 1540 C CA . PRO A 1 199 ? 5.996 -10.646 26.150 1.00 45.03 199 PRO A CA 1
ATOM 1541 C C . PRO A 1 199 ? 4.515 -10.438 25.804 1.00 45.03 199 PRO A C 1
ATOM 1543 O O . PRO A 1 199 ? 4.064 -9.310 25.633 1.00 45.03 199 PRO A O 1
ATOM 1546 N N . PHE A 1 200 ? 3.760 -11.537 25.768 1.00 45.28 200 PHE A N 1
ATOM 1547 C CA . PHE A 1 200 ? 2.322 -11.647 25.463 1.00 45.28 200 PHE A CA 1
ATOM 1548 C C . PHE A 1 200 ? 1.375 -10.780 26.336 1.00 45.28 200 PHE A C 1
ATOM 1550 O O . PHE A 1 200 ? 0.168 -10.793 26.128 1.00 45.28 200 PHE A O 1
ATOM 1557 N N . LEU A 1 201 ? 1.883 -10.064 27.345 1.00 41.34 201 LEU A N 1
ATOM 1558 C CA . LEU A 1 201 ? 1.095 -9.496 28.451 1.00 41.34 201 LEU A CA 1
ATOM 1559 C C . LEU A 1 201 ? 0.703 -8.013 28.293 1.00 41.34 201 LEU A C 1
ATOM 1561 O O . LEU A 1 201 ? 0.052 -7.482 29.186 1.00 41.34 201 LEU A O 1
ATOM 1565 N N . SER A 1 202 ? 1.038 -7.346 27.180 1.00 50.28 202 SER A N 1
ATOM 1566 C CA . SER A 1 202 ? 0.584 -5.964 26.901 1.00 50.28 202 SER A CA 1
ATOM 1567 C C . SER A 1 202 ? -0.486 -5.849 25.803 1.00 50.28 202 SER A C 1
ATOM 1569 O O . SER A 1 202 ? -0.855 -4.741 25.424 1.00 50.28 202 SER A O 1
ATOM 1571 N N . TRP A 1 203 ? -1.003 -6.969 25.283 1.00 57.34 203 TRP A N 1
ATOM 1572 C CA . TRP A 1 203 ? -1.782 -7.021 24.028 1.00 57.34 203 TRP A CA 1
ATOM 1573 C C . TRP A 1 203 ? -3.272 -6.677 24.147 1.00 57.34 203 TRP A C 1
ATOM 1575 O O . TRP A 1 203 ? -4.035 -6.943 23.232 1.00 57.34 203 TRP A O 1
ATOM 1585 N N . ASN A 1 204 ? -3.690 -6.074 25.257 1.00 59.41 204 ASN A N 1
ATOM 1586 C CA . ASN A 1 204 ? -5.082 -5.677 25.493 1.00 59.41 204 ASN A CA 1
ATOM 1587 C C . ASN A 1 204 ? -5.190 -4.261 26.071 1.00 59.41 204 ASN A C 1
ATOM 1589 O O . ASN A 1 204 ? -6.204 -3.913 26.674 1.00 59.41 204 ASN A O 1
ATOM 1593 N N . SER A 1 205 ? -4.149 -3.432 25.933 1.00 80.69 205 SER A N 1
ATOM 1594 C CA . SER A 1 205 ? -4.333 -2.013 26.225 1.00 80.69 205 SER A CA 1
ATOM 1595 C C . SER A 1 205 ? -5.226 -1.392 25.153 1.00 80.69 205 SER A C 1
ATOM 1597 O O . SER A 1 205 ? -5.162 -1.755 23.976 1.00 80.69 205 SER A O 1
ATOM 1599 N N . GLN A 1 206 ? -6.048 -0.428 25.561 1.00 83.31 206 GLN A N 1
ATOM 1600 C CA . GLN A 1 206 ? -6.895 0.330 24.642 1.00 83.31 206 GLN A CA 1
ATOM 1601 C C . GLN A 1 206 ? -6.064 0.966 23.511 1.00 83.31 206 GLN A C 1
ATOM 1603 O O . GLN A 1 206 ? -6.460 0.917 22.353 1.00 83.31 206 GLN A O 1
ATOM 1608 N N . GLU A 1 207 ? -4.864 1.461 23.827 1.00 85.19 207 GLU A N 1
ATOM 1609 C CA . GLU A 1 207 ? -3.924 2.020 22.844 1.00 85.19 207 GLU A CA 1
ATOM 1610 C C . GLU A 1 207 ? -3.410 0.989 21.827 1.00 85.19 207 GLU A C 1
ATOM 1612 O O . GLU A 1 207 ? -3.145 1.329 20.673 1.00 85.19 207 GLU A O 1
ATOM 1617 N N . TRP A 1 208 ? -3.223 -0.269 22.238 1.00 88.19 208 TRP A N 1
ATOM 1618 C CA . TRP A 1 208 ? -2.781 -1.330 21.333 1.00 88.19 208 TRP A CA 1
ATOM 1619 C C . TRP A 1 208 ? -3.907 -1.734 20.380 1.00 88.19 208 TRP A C 1
ATOM 1621 O O . TRP A 1 208 ? -3.679 -1.838 19.173 1.00 88.19 208 TRP A O 1
ATOM 1631 N N . LEU A 1 209 ? -5.126 -1.898 20.907 1.00 87.75 209 LEU A N 1
ATOM 1632 C CA . LEU A 1 209 ? -6.310 -2.227 20.110 1.00 87.75 209 LEU A CA 1
ATOM 1633 C C . LEU A 1 209 ? -6.625 -1.122 19.097 1.00 87.75 209 LEU A C 1
ATOM 1635 O O . LEU A 1 209 ? -6.836 -1.423 17.925 1.00 87.75 209 LEU A O 1
ATOM 1639 N N . GLU A 1 210 ? -6.549 0.148 19.497 1.00 90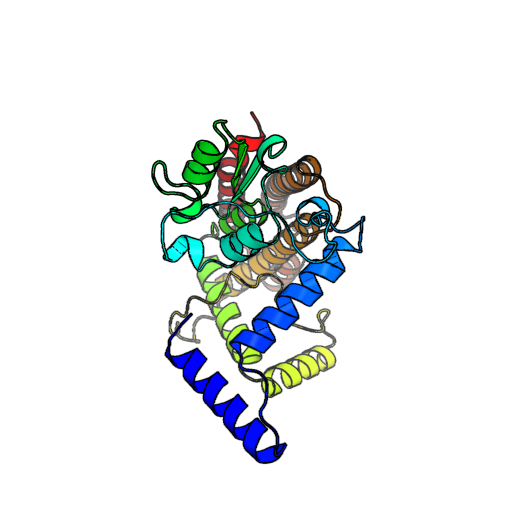.31 210 GLU A N 1
ATOM 1640 C CA . GLU A 1 210 ? -6.715 1.287 18.587 1.00 90.31 210 GLU A CA 1
ATOM 1641 C C . GLU A 1 210 ? -5.800 1.168 17.356 1.00 90.31 210 GLU A C 1
ATOM 1643 O O . GLU A 1 210 ? -6.245 1.265 16.207 1.00 90.31 210 GLU A O 1
ATOM 1648 N N . LYS A 1 211 ? -4.511 0.905 17.595 1.00 90.25 211 LYS A N 1
ATOM 1649 C CA . LYS A 1 211 ? -3.508 0.758 16.536 1.00 90.25 211 LYS A CA 1
ATOM 1650 C C . LYS A 1 211 ? -3.761 -0.490 15.695 1.00 90.25 211 LYS A C 1
ATOM 1652 O O . LYS A 1 211 ? -3.535 -0.444 14.489 1.00 90.25 211 LYS A O 1
ATOM 1657 N N . LEU A 1 212 ? -4.260 -1.580 16.283 1.00 90.25 212 LEU A N 1
ATOM 1658 C CA . LEU A 1 212 ? -4.654 -2.774 15.533 1.00 90.25 212 LEU A CA 1
ATOM 1659 C C . LEU A 1 212 ? -5.784 -2.462 14.549 1.00 90.25 212 LEU A C 1
ATOM 1661 O O . LEU A 1 212 ? -5.630 -2.736 13.360 1.00 90.25 212 LEU A O 1
ATOM 1665 N N . HIS A 1 213 ? -6.876 -1.853 15.014 1.00 90.69 213 HIS A N 1
ATOM 1666 C CA . HIS A 1 213 ? -8.013 -1.499 14.158 1.00 90.69 213 HIS A CA 1
ATOM 1667 C C . HIS A 1 213 ? -7.595 -0.548 13.027 1.00 90.69 213 HIS A C 1
ATOM 1669 O O . HIS A 1 213 ? -7.938 -0.776 11.866 1.00 90.69 213 HIS A O 1
ATOM 1675 N N . PHE A 1 214 ? -6.769 0.457 13.335 1.00 92.31 214 PHE A N 1
ATOM 1676 C CA . PHE A 1 214 ? -6.184 1.333 12.319 1.00 92.31 214 PHE A CA 1
ATOM 1677 C C . PHE A 1 214 ? -5.349 0.564 11.282 1.00 92.31 214 PHE A C 1
ATOM 1679 O O . PHE A 1 214 ? -5.471 0.800 10.078 1.00 92.31 214 PHE A O 1
ATOM 1686 N N . MET A 1 215 ? -4.503 -0.369 11.727 1.00 90.31 215 MET A N 1
ATOM 1687 C CA . MET A 1 215 ? -3.651 -1.151 10.831 1.00 90.31 215 MET A CA 1
ATOM 1688 C C . MET A 1 215 ? -4.449 -2.122 9.960 1.00 90.31 215 MET A C 1
ATOM 1690 O O . MET A 1 215 ? -4.083 -2.318 8.800 1.00 90.31 215 MET A O 1
ATOM 1694 N N . VAL A 1 216 ? -5.550 -2.688 10.459 1.00 89.25 216 VAL A N 1
ATOM 1695 C CA . VAL A 1 216 ? -6.470 -3.512 9.656 1.00 89.25 216 VAL A CA 1
ATOM 1696 C C . VAL A 1 216 ? -7.028 -2.700 8.484 1.00 89.25 216 VAL A C 1
ATOM 1698 O O . VAL A 1 216 ? -6.880 -3.108 7.331 1.00 89.25 216 VAL A O 1
ATOM 1701 N N . ASP A 1 217 ? -7.561 -1.507 8.748 1.00 91.31 217 ASP A N 1
ATOM 1702 C CA . ASP A 1 217 ? -8.110 -0.640 7.699 1.00 91.31 217 ASP A CA 1
ATOM 1703 C C . ASP A 1 217 ? -7.025 -0.203 6.693 1.00 91.31 217 ASP A C 1
ATOM 1705 O O . ASP A 1 217 ? -7.198 -0.300 5.474 1.00 91.31 217 ASP A O 1
ATOM 1709 N N . MET A 1 218 ? -5.859 0.231 7.182 1.00 91.19 218 MET A N 1
ATOM 1710 C CA . MET A 1 218 ? -4.760 0.678 6.319 1.00 91.19 218 MET A CA 1
ATOM 1711 C C . MET A 1 218 ? -4.189 -0.446 5.450 1.00 91.19 218 MET A C 1
ATOM 1713 O O . MET A 1 218 ? -3.874 -0.230 4.276 1.00 91.19 218 MET A O 1
ATOM 1717 N N . THR A 1 219 ? -4.058 -1.655 5.998 1.00 88.56 219 THR A N 1
ATOM 1718 C CA . THR A 1 219 ? -3.580 -2.813 5.232 1.00 88.56 219 THR A CA 1
ATOM 1719 C C . THR A 1 219 ? -4.599 -3.273 4.195 1.00 88.56 219 THR A C 1
ATOM 1721 O O . THR A 1 219 ? -4.189 -3.680 3.108 1.00 88.56 219 THR A O 1
ATOM 1724 N N . ALA A 1 220 ? -5.903 -3.131 4.450 1.00 88.56 220 ALA A N 1
ATOM 1725 C CA . ALA A 1 220 ? -6.941 -3.380 3.450 1.00 88.56 220 ALA A CA 1
ATOM 1726 C C . ALA A 1 220 ? -6.834 -2.413 2.254 1.00 88.56 220 ALA A C 1
ATOM 1728 O O . ALA A 1 220 ? -6.880 -2.839 1.092 1.00 88.56 220 ALA A O 1
ATOM 1729 N N . HIS A 1 221 ? -6.602 -1.122 2.518 1.00 90.94 221 HIS A N 1
ATOM 1730 C CA . HIS A 1 221 ? -6.365 -0.117 1.473 1.00 90.94 221 HIS A CA 1
ATOM 1731 C C . HIS A 1 221 ? -5.102 -0.418 0.656 1.00 90.94 221 HIS A C 1
ATOM 1733 O O . HIS A 1 221 ? -5.145 -0.389 -0.576 1.00 90.94 221 HIS A O 1
ATOM 1739 N N . LEU A 1 222 ? -3.995 -0.765 1.319 1.00 89.06 222 LEU A N 1
ATOM 1740 C CA . LEU A 1 222 ? -2.748 -1.159 0.648 1.00 89.06 222 LEU A CA 1
ATOM 1741 C C . LEU A 1 222 ? -2.915 -2.436 -0.179 1.00 89.06 222 LEU A C 1
ATOM 1743 O O . LEU A 1 222 ? -2.427 -2.515 -1.301 1.00 89.06 222 LEU A O 1
ATOM 1747 N N . ASN A 1 223 ? -3.649 -3.428 0.326 1.00 86.38 223 ASN A N 1
ATOM 1748 C CA . ASN A 1 223 ? -3.925 -4.653 -0.420 1.00 86.38 223 ASN A CA 1
ATOM 1749 C C . ASN A 1 223 ? -4.778 -4.374 -1.670 1.00 86.38 223 ASN A C 1
ATOM 1751 O O . ASN A 1 223 ? -4.533 -4.941 -2.736 1.00 86.38 223 ASN A O 1
ATOM 1755 N N . THR A 1 224 ? -5.727 -3.440 -1.574 1.00 88.75 224 THR A N 1
ATOM 1756 C CA . THR A 1 224 ? -6.497 -2.967 -2.733 1.00 88.75 224 THR A CA 1
ATOM 1757 C C . THR A 1 224 ? -5.570 -2.358 -3.788 1.00 88.75 224 THR A C 1
ATOM 1759 O O . THR A 1 224 ? -5.625 -2.761 -4.944 1.00 88.75 224 THR A O 1
ATOM 1762 N N . LEU A 1 225 ? -4.648 -1.471 -3.398 1.00 88.62 225 LEU A N 1
ATOM 1763 C CA . LEU A 1 225 ? -3.643 -0.932 -4.324 1.00 88.62 225 LEU A CA 1
ATOM 1764 C C . LEU A 1 225 ? -2.746 -2.039 -4.908 1.00 88.62 225 LEU A C 1
ATOM 1766 O O . LEU A 1 225 ? -2.487 -2.089 -6.106 1.00 88.62 225 LEU A O 1
ATOM 1770 N N . ASN A 1 226 ? -2.265 -2.960 -4.077 1.00 86.06 226 ASN A N 1
ATOM 1771 C CA . ASN A 1 226 ? -1.358 -4.017 -4.515 1.00 86.06 226 ASN A CA 1
ATOM 1772 C C . ASN A 1 226 ? -2.018 -4.938 -5.555 1.00 86.06 226 ASN A C 1
ATOM 1774 O O . ASN A 1 226 ? -1.391 -5.335 -6.540 1.00 86.06 226 ASN A O 1
ATOM 1778 N N . THR A 1 227 ? -3.300 -5.251 -5.365 1.00 83.81 227 THR A N 1
ATOM 1779 C CA . THR A 1 227 ? -4.072 -6.060 -6.314 1.00 83.81 227 THR A CA 1
ATOM 1780 C C . THR A 1 227 ? -4.331 -5.323 -7.627 1.00 83.81 227 THR A C 1
ATOM 1782 O O . THR A 1 227 ? -4.180 -5.952 -8.679 1.00 83.81 227 THR A O 1
ATOM 1785 N N . THR A 1 228 ? -4.603 -4.009 -7.613 1.00 84.88 228 THR A N 1
ATOM 1786 C CA . THR A 1 228 ? -4.736 -3.226 -8.858 1.00 84.88 228 THR A CA 1
ATOM 1787 C C . THR A 1 228 ? -3.414 -3.136 -9.618 1.00 84.88 228 THR A C 1
ATOM 1789 O O . THR A 1 228 ? -3.385 -3.373 -10.827 1.00 84.88 228 THR A O 1
ATOM 1792 N N . LEU A 1 229 ? -2.295 -2.926 -8.919 1.00 83.69 229 LEU A N 1
ATOM 1793 C CA . LEU A 1 229 ? -0.958 -2.866 -9.525 1.00 83.69 229 LEU A CA 1
ATOM 1794 C C . LEU A 1 229 ? -0.487 -4.201 -10.130 1.00 83.69 229 LEU A C 1
ATOM 1796 O O . LEU A 1 229 ? 0.339 -4.204 -11.042 1.00 83.69 229 LEU A O 1
ATOM 1800 N N . ARG A 1 230 ? -0.987 -5.345 -9.642 1.00 75.56 230 ARG A N 1
ATOM 1801 C CA . ARG A 1 230 ? -0.661 -6.685 -10.178 1.00 75.56 230 ARG A CA 1
ATOM 1802 C C . ARG A 1 230 ? -1.568 -7.143 -11.320 1.00 75.56 230 ARG A C 1
ATOM 1804 O O . ARG A 1 230 ? -1.283 -8.185 -11.919 1.00 75.56 230 ARG A O 1
ATOM 1811 N N . GLY A 1 231 ? -2.658 -6.428 -11.594 1.00 70.50 231 GLY A N 1
ATOM 1812 C CA . GLY A 1 231 ? -3.632 -6.795 -12.620 1.00 70.50 231 GLY A CA 1
ATOM 1813 C C . GLY A 1 231 ? -2.991 -6.988 -13.999 1.00 70.50 231 GLY A C 1
ATOM 1814 O O . GLY A 1 231 ? -2.099 -6.245 -14.408 1.00 70.50 231 GLY A O 1
ATOM 1815 N N . LYS A 1 232 ? -3.435 -8.005 -14.750 1.00 55.12 232 LYS A N 1
ATOM 1816 C CA . LYS A 1 232 ? -2.980 -8.212 -16.134 1.00 55.12 232 LYS A CA 1
ATOM 1817 C C . LYS A 1 232 ? -3.597 -7.141 -17.040 1.00 55.12 232 LYS A C 1
ATOM 1819 O O . LYS A 1 232 ? -4.814 -7.027 -17.084 1.00 55.12 232 LYS A O 1
ATOM 1824 N N . GLY A 1 233 ? -2.767 -6.422 -17.801 1.00 57.41 233 GLY A N 1
ATOM 1825 C CA . GLY A 1 233 ? -3.215 -5.507 -18.865 1.00 57.41 233 GLY A CA 1
ATOM 1826 C C . GLY A 1 233 ? -3.080 -4.007 -18.574 1.00 57.41 233 GLY A C 1
ATOM 1827 O O . GLY A 1 233 ? -3.395 -3.210 -19.452 1.00 57.41 233 GLY A O 1
ATOM 1828 N N . GLY A 1 234 ? -2.584 -3.609 -17.398 1.00 63.69 234 GLY A N 1
ATOM 1829 C CA . GLY A 1 234 ? -2.305 -2.201 -17.092 1.00 63.69 234 GLY A CA 1
ATOM 1830 C C . GLY A 1 234 ? -1.054 -1.681 -17.809 1.00 63.69 234 GLY A C 1
ATOM 1831 O O . GLY A 1 234 ? -0.005 -2.327 -17.800 1.00 63.69 234 GLY A O 1
ATOM 1832 N N . THR A 1 235 ? -1.143 -0.499 -18.421 1.00 77.88 235 THR A N 1
ATOM 1833 C CA . THR A 1 235 ? 0.032 0.232 -18.921 1.00 77.88 235 THR A CA 1
ATOM 1834 C C . THR A 1 235 ? 0.838 0.816 -17.753 1.00 77.88 235 THR A C 1
ATOM 1836 O O . THR A 1 235 ? 0.350 0.912 -16.627 1.00 77.88 235 THR A O 1
ATOM 1839 N N . ALA A 1 236 ? 2.081 1.244 -18.002 1.00 77.19 236 ALA A N 1
ATOM 1840 C CA . ALA A 1 236 ? 2.875 1.943 -16.986 1.00 77.19 236 ALA A CA 1
ATOM 1841 C C . ALA A 1 236 ? 2.186 3.221 -16.474 1.00 77.19 236 ALA A C 1
ATOM 1843 O O . ALA A 1 236 ? 2.260 3.516 -15.285 1.00 77.19 236 ALA A O 1
ATOM 1844 N N . LEU A 1 237 ? 1.467 3.922 -17.358 1.00 80.94 237 LEU A N 1
ATOM 1845 C CA . LEU A 1 237 ? 0.659 5.090 -17.008 1.00 80.94 237 LEU A CA 1
ATOM 1846 C C . LEU A 1 237 ? -0.479 4.722 -16.055 1.00 80.94 237 LEU A C 1
ATOM 1848 O O . LEU A 1 237 ? -0.612 5.355 -15.019 1.00 80.94 237 LEU A O 1
ATOM 1852 N N . HIS A 1 238 ? -1.218 3.647 -16.337 1.00 84.00 238 HIS A N 1
ATOM 1853 C CA . HIS A 1 238 ? -2.273 3.171 -15.440 1.00 84.00 238 HIS A CA 1
ATOM 1854 C C . HIS A 1 238 ? -1.727 2.817 -14.047 1.00 84.00 238 HIS A C 1
ATOM 1856 O O . HIS A 1 238 ? -2.292 3.210 -13.034 1.00 84.00 238 HIS A O 1
ATOM 1862 N N . MET A 1 239 ? -0.591 2.109 -13.967 1.00 85.44 239 MET A N 1
ATOM 1863 C CA . MET A 1 239 ? 0.035 1.802 -12.670 1.00 85.44 239 MET A CA 1
ATOM 1864 C C . MET A 1 239 ? 0.435 3.070 -11.902 1.00 85.44 239 MET A C 1
ATOM 1866 O O . MET A 1 239 ? 0.302 3.116 -10.682 1.00 85.44 239 MET A O 1
ATOM 1870 N N . LEU A 1 240 ? 0.912 4.100 -12.602 1.00 85.00 240 LEU A N 1
ATOM 1871 C CA . LEU A 1 240 ? 1.236 5.387 -11.993 1.00 85.00 240 LEU A CA 1
ATOM 1872 C C . LEU A 1 240 ? -0.022 6.127 -11.518 1.00 85.00 240 LEU A C 1
ATOM 1874 O O . LEU A 1 240 ? -0.039 6.645 -10.404 1.00 85.00 240 LEU A O 1
ATOM 1878 N N . GLU A 1 241 ? -1.077 6.152 -12.330 1.00 87.94 241 GLU A N 1
ATOM 1879 C CA . GLU A 1 241 ? -2.370 6.746 -11.976 1.00 87.94 241 GLU A CA 1
ATOM 1880 C C . GLU A 1 241 ? -2.959 6.103 -10.718 1.00 87.94 241 GLU A C 1
ATOM 1882 O O . GLU A 1 241 ? -3.443 6.821 -9.843 1.00 87.94 241 GLU A O 1
ATOM 1887 N N . GLU A 1 242 ? -2.850 4.782 -10.573 1.00 90.50 242 GLU A N 1
ATOM 1888 C CA . GLU A 1 242 ? -3.266 4.055 -9.368 1.00 90.50 242 GLU A CA 1
ATOM 1889 C C . GLU A 1 242 ? -2.483 4.503 -8.124 1.00 90.50 242 GLU A C 1
ATOM 1891 O O . GLU A 1 242 ? -3.080 4.797 -7.084 1.00 90.50 242 GLU A O 1
ATOM 1896 N N . VAL A 1 243 ? -1.156 4.643 -8.229 1.00 90.12 243 VAL A N 1
ATOM 1897 C CA . VAL A 1 243 ? -0.311 5.130 -7.123 1.00 90.12 243 VAL A CA 1
ATOM 1898 C C . VAL A 1 243 ? -0.650 6.576 -6.749 1.00 90.12 243 VAL A C 1
ATOM 1900 O O . VAL A 1 243 ? -0.813 6.886 -5.567 1.00 90.12 243 VAL A O 1
ATOM 1903 N N . LEU A 1 244 ? -0.799 7.466 -7.734 1.00 89.19 244 LEU A N 1
ATOM 1904 C CA . LEU A 1 244 ? -1.168 8.869 -7.504 1.00 89.19 244 LEU A CA 1
ATOM 1905 C C . LEU A 1 244 ? -2.582 8.995 -6.924 1.00 89.19 244 LEU A C 1
ATOM 1907 O O . L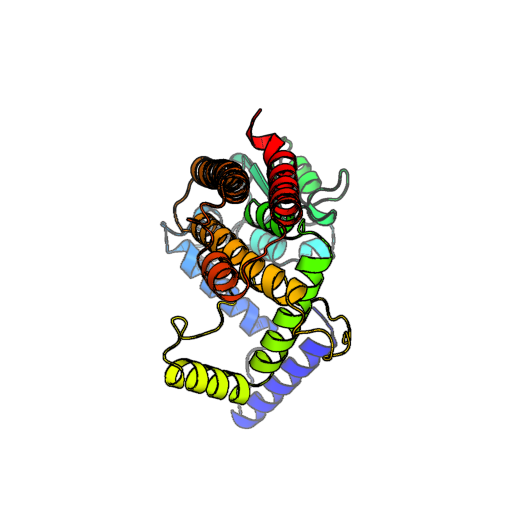EU A 1 244 ? -2.848 9.835 -6.061 1.00 89.19 244 LEU A O 1
ATOM 1911 N N . THR A 1 245 ? -3.501 8.138 -7.364 1.00 92.25 245 THR A N 1
ATOM 1912 C CA . THR A 1 245 ? -4.853 8.054 -6.808 1.00 92.25 245 THR A CA 1
ATOM 1913 C C . THR A 1 245 ? -4.805 7.605 -5.354 1.00 92.25 245 THR A C 1
ATOM 1915 O O . THR A 1 245 ? -5.495 8.183 -4.514 1.00 92.25 245 THR A O 1
ATOM 1918 N N . PHE A 1 246 ? -3.962 6.628 -5.023 1.00 93.44 246 PHE A N 1
ATOM 1919 C CA . PHE A 1 246 ? -3.773 6.192 -3.646 1.00 93.44 246 PHE A CA 1
ATOM 1920 C C . PHE A 1 246 ? -3.173 7.283 -2.753 1.00 93.44 246 PHE A C 1
ATOM 1922 O O . PHE A 1 246 ? -3.668 7.516 -1.655 1.00 93.44 246 PHE A O 1
ATOM 1929 N N . GLU A 1 247 ? -2.181 8.032 -3.231 1.00 92.12 247 GLU A N 1
ATOM 1930 C CA . GLU A 1 247 ? -1.634 9.185 -2.502 1.00 92.12 247 GLU A CA 1
ATOM 1931 C C . GLU A 1 247 ? -2.715 10.239 -2.193 1.00 92.12 247 GLU A C 1
ATOM 1933 O O . GLU A 1 247 ? -2.802 10.763 -1.076 1.00 92.12 247 GLU A O 1
ATOM 1938 N N . ARG A 1 248 ? -3.596 10.524 -3.160 1.00 93.19 248 ARG A N 1
ATOM 1939 C CA . ARG A 1 248 ? -4.749 11.413 -2.944 1.00 93.19 248 ARG A CA 1
ATOM 1940 C C . ARG A 1 248 ? -5.721 10.832 -1.919 1.00 93.19 248 ARG A C 1
ATOM 1942 O O . ARG A 1 248 ? -6.206 11.580 -1.072 1.00 93.19 248 ARG A O 1
ATOM 1949 N N . LYS A 1 249 ? -5.965 9.516 -1.940 1.00 94.81 249 LYS A N 1
ATOM 1950 C CA . LYS A 1 249 ? -6.765 8.830 -0.911 1.00 94.81 249 LYS A CA 1
ATOM 1951 C C . LYS A 1 249 ? -6.157 9.012 0.481 1.00 94.81 249 LYS A C 1
ATOM 1953 O O . LYS A 1 249 ? -6.895 9.375 1.385 1.00 94.81 249 LYS A O 1
ATOM 1958 N N . LEU A 1 250 ? -4.835 8.895 0.650 1.00 94.31 250 LEU A N 1
ATOM 1959 C CA . LEU A 1 250 ? -4.173 9.163 1.940 1.00 94.31 250 LEU A CA 1
ATOM 1960 C C . LEU A 1 250 ? -4.442 10.591 2.447 1.00 94.31 250 LEU A C 1
ATOM 1962 O O . LEU A 1 250 ? -4.702 10.787 3.633 1.00 94.31 250 LEU A O 1
ATOM 1966 N N . THR A 1 251 ? -4.470 11.581 1.548 1.00 93.81 251 THR A N 1
ATOM 1967 C CA . THR A 1 251 ? -4.831 12.967 1.909 1.00 93.81 251 THR A CA 1
ATOM 1968 C C . THR A 1 251 ? -6.275 13.064 2.410 1.00 93.81 251 THR A C 1
ATOM 1970 O O . THR A 1 251 ? -6.558 13.770 3.381 1.00 93.81 251 THR A O 1
ATOM 1973 N N . VAL A 1 252 ? -7.200 12.357 1.753 1.00 94.81 252 VAL A N 1
ATOM 1974 C CA . VAL A 1 252 ? -8.606 12.282 2.179 1.00 94.81 252 VAL A CA 1
ATOM 1975 C C . VAL A 1 252 ? -8.711 11.581 3.531 1.00 94.81 252 VAL A C 1
ATOM 1977 O O . VAL A 1 252 ? -9.367 12.102 4.424 1.00 94.81 252 VAL A O 1
ATOM 1980 N N . PHE A 1 253 ? -7.999 10.474 3.729 1.00 95.00 253 PHE A N 1
ATOM 1981 C CA . PHE A 1 253 ? -8.003 9.715 4.979 1.00 95.00 253 PHE A CA 1
ATOM 1982 C C . PHE A 1 253 ? -7.511 10.546 6.168 1.00 95.00 253 PHE A C 1
ATOM 1984 O O . PHE A 1 253 ? -8.155 10.560 7.216 1.00 95.00 253 PHE A O 1
ATOM 1991 N N . ALA A 1 254 ? -6.416 11.292 5.996 1.00 93.06 254 ALA A N 1
ATOM 1992 C CA . ALA A 1 254 ? -5.900 12.193 7.023 1.00 93.06 254 ALA A CA 1
ATOM 1993 C C . ALA A 1 254 ? -6.922 13.283 7.399 1.00 93.06 254 ALA A C 1
ATOM 1995 O O . ALA A 1 254 ? -7.099 13.596 8.576 1.00 93.06 254 ALA A O 1
ATOM 1996 N N . ARG A 1 255 ? -7.634 13.838 6.409 1.00 92.50 255 ARG A N 1
ATOM 1997 C CA . ARG A 1 255 ? -8.690 14.839 6.627 1.00 92.50 255 ARG A CA 1
ATOM 1998 C C . ARG A 1 255 ? -9.924 14.246 7.310 1.00 92.50 255 ARG A C 1
ATOM 2000 O O . ARG A 1 255 ? -10.511 14.891 8.176 1.00 92.50 255 ARG A O 1
ATOM 2007 N N . ASP A 1 256 ? -10.319 13.040 6.922 1.00 91.06 256 ASP A N 1
ATOM 2008 C CA . ASP A 1 256 ? -11.459 12.328 7.499 1.00 91.06 256 ASP A CA 1
ATOM 2009 C C . ASP A 1 256 ? -11.220 11.959 8.968 1.00 91.06 256 ASP A C 1
ATOM 2011 O O . ASP A 1 256 ? -12.144 12.058 9.778 1.00 91.06 256 ASP A O 1
ATOM 2015 N N . LEU A 1 257 ? -9.980 11.617 9.340 1.00 90.69 257 LEU A N 1
ATOM 2016 C CA . LEU A 1 257 ? -9.586 11.434 10.740 1.00 90.69 257 LEU A CA 1
ATOM 2017 C C . LEU A 1 257 ? -9.762 12.725 11.547 1.00 90.69 257 LEU A C 1
ATOM 2019 O O . LEU A 1 257 ? -10.414 12.695 12.589 1.00 90.69 257 LEU A O 1
ATOM 2023 N N . GLN A 1 258 ? -9.272 13.864 11.044 1.00 88.38 258 GLN A N 1
ATOM 2024 C CA . GLN A 1 258 ? -9.429 15.165 11.716 1.00 88.38 258 GLN A CA 1
ATOM 2025 C C . GLN A 1 258 ? -10.893 15.564 11.911 1.00 88.38 258 GLN A C 1
ATOM 2027 O O . GLN A 1 258 ? -11.262 16.127 12.938 1.00 88.38 258 GLN A O 1
ATOM 2032 N N . ARG A 1 259 ? -11.734 15.278 10.914 1.00 87.75 259 ARG A N 1
ATOM 2033 C CA . ARG A 1 259 ? -13.179 15.543 10.969 1.00 87.75 259 ARG A CA 1
ATOM 2034 C C . ARG A 1 259 ? -13.934 14.531 11.829 1.00 87.75 259 ARG A C 1
ATOM 2036 O O . ARG A 1 259 ? -15.113 14.733 12.104 1.00 87.75 259 ARG A O 1
ATOM 2043 N N . GLY A 1 260 ? -13.279 13.442 12.229 1.00 84.38 260 GLY A N 1
ATOM 2044 C CA . GLY A 1 260 ? -13.872 12.353 12.994 1.00 84.38 260 GLY A CA 1
ATOM 2045 C C . GLY A 1 260 ? -14.878 11.510 12.209 1.00 84.38 260 GLY A C 1
ATOM 2046 O O . GLY A 1 260 ? -15.618 10.751 12.836 1.00 84.38 260 GLY A O 1
ATOM 2047 N N . THR A 1 261 ? -14.922 11.629 10.876 1.00 82.62 261 THR A N 1
ATOM 2048 C CA . THR A 1 261 ? -15.951 11.012 10.025 1.00 82.62 261 THR A CA 1
ATOM 2049 C C . THR A 1 261 ? -15.700 9.540 9.690 1.00 82.62 261 THR A C 1
ATOM 2051 O O . THR A 1 261 ? -16.619 8.917 9.174 1.00 82.62 261 THR A O 1
ATOM 2054 N N . LEU A 1 262 ? -14.525 8.970 10.016 1.00 87.69 262 LEU A N 1
ATOM 2055 C CA . LEU A 1 262 ? -14.138 7.534 9.962 1.00 87.69 262 LEU A CA 1
ATOM 2056 C C . LEU A 1 262 ? -14.763 6.684 8.828 1.00 87.69 262 LEU A C 1
ATOM 2058 O O . LEU A 1 262 ? -14.970 5.482 8.972 1.00 87.69 262 LEU A O 1
ATOM 2062 N N . SER A 1 263 ? -15.065 7.292 7.680 1.00 89.75 263 SER A N 1
ATOM 2063 C CA . SER A 1 263 ? -15.857 6.663 6.617 1.00 89.75 263 SER A CA 1
ATOM 2064 C C . SER A 1 263 ? -15.061 5.578 5.887 1.00 89.75 263 SER A C 1
ATOM 2066 O O . SER A 1 263 ? -15.601 4.554 5.474 1.00 89.75 263 SER A O 1
ATOM 2068 N N . HIS A 1 264 ? -13.751 5.797 5.802 1.00 91.56 264 HIS A N 1
ATOM 2069 C CA . HIS A 1 264 ? -12.760 4.916 5.199 1.00 91.56 264 HIS A CA 1
ATOM 2070 C C . HIS A 1 264 ? -12.098 3.963 6.204 1.00 91.56 264 HIS A C 1
ATOM 2072 O O . HIS A 1 264 ? -11.183 3.235 5.825 1.00 91.56 264 HIS A O 1
ATOM 2078 N N . PHE A 1 265 ? -12.547 3.984 7.462 1.00 93.19 265 PHE A N 1
ATOM 2079 C CA . PHE A 1 265 ? -11.966 3.230 8.569 1.00 93.19 265 PHE A CA 1
ATOM 2080 C 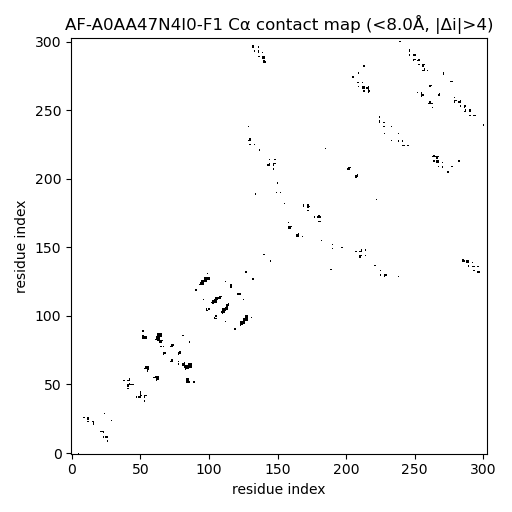C . PHE A 1 265 ? -13.049 2.437 9.316 1.00 93.19 265 PHE A C 1
ATOM 2082 O O . PHE A 1 265 ? -13.417 2.809 10.434 1.00 93.19 265 PHE A O 1
ATOM 2089 N N . PRO A 1 266 ? -13.652 1.410 8.685 1.00 92.38 266 PRO A N 1
ATOM 2090 C CA . PRO A 1 266 ? -14.733 0.642 9.293 1.00 92.38 266 PRO A CA 1
ATOM 2091 C C . PRO A 1 266 ? -14.314 -0.019 10.611 1.00 92.38 266 PRO A C 1
ATOM 2093 O O . PRO A 1 266 ? -15.051 0.117 11.587 1.00 92.38 266 PRO A O 1
ATOM 2096 N N . SER A 1 267 ? -13.131 -0.640 10.678 1.00 90.81 267 SER A N 1
ATOM 2097 C CA . SER A 1 267 ? -12.662 -1.290 11.905 1.00 90.81 267 SER A CA 1
ATOM 2098 C C . SER A 1 267 ? -12.369 -0.274 13.007 1.00 90.81 267 SER A C 1
ATOM 2100 O O . SER A 1 267 ? -12.751 -0.493 14.155 1.00 90.81 267 SER A O 1
ATOM 2102 N N . LEU A 1 268 ? -11.737 0.862 12.696 1.00 90.75 268 LEU A N 1
ATOM 2103 C CA . LEU A 1 268 ? -11.498 1.914 13.695 1.00 90.75 268 LEU A CA 1
ATOM 2104 C C . LEU A 1 268 ? -12.798 2.586 14.162 1.00 90.75 268 LEU A C 1
ATOM 2106 O O . LEU A 1 268 ? -12.895 3.039 15.303 1.00 90.75 268 LEU A O 1
ATOM 2110 N N . ARG A 1 269 ? -13.803 2.669 13.285 1.00 91.06 269 ARG A N 1
ATOM 2111 C CA . ARG A 1 269 ? -15.124 3.212 13.615 1.00 91.06 269 ARG A CA 1
ATOM 2112 C C . ARG A 1 269 ? -15.850 2.339 14.630 1.00 91.06 269 ARG A C 1
ATOM 2114 O O . ARG A 1 269 ? -16.418 2.901 15.561 1.00 91.06 269 ARG A O 1
ATOM 2121 N N . GLU A 1 270 ? -15.809 1.021 14.462 1.00 89.69 270 GLU A N 1
ATOM 2122 C CA . GLU A 1 270 ? -16.345 0.061 15.439 1.00 89.69 270 GLU A CA 1
ATOM 2123 C C . GLU A 1 270 ? -15.640 0.225 16.790 1.00 89.69 270 GLU A C 1
ATOM 2125 O O . GLU A 1 270 ? -16.288 0.490 17.797 1.00 89.69 270 GLU A O 1
ATOM 2130 N N . PHE A 1 271 ? -14.304 0.255 16.800 1.00 88.50 271 PHE A N 1
ATOM 2131 C CA . PHE A 1 271 ? -13.537 0.480 18.029 1.00 88.50 271 PHE A CA 1
ATOM 2132 C C . PHE A 1 271 ? -13.897 1.796 18.742 1.00 88.50 271 PHE A C 1
ATOM 2134 O O . PHE A 1 271 ? -14.033 1.838 19.964 1.00 88.50 271 PHE A O 1
ATOM 2141 N N . LYS A 1 272 ? -14.083 2.891 17.992 1.00 87.69 272 LYS A N 1
ATOM 2142 C CA . LYS A 1 272 ? -14.472 4.188 18.567 1.00 87.69 272 LYS A CA 1
ATOM 2143 C C . LYS A 1 272 ? -15.858 4.145 19.222 1.00 87.69 272 LYS A C 1
ATOM 2145 O O . LYS A 1 272 ? -16.059 4.861 20.203 1.00 87.69 272 LYS A O 1
ATOM 2150 N N . GLN A 1 273 ? -16.795 3.356 18.689 1.00 86.94 273 GLN A N 1
ATOM 2151 C CA . GLN A 1 273 ? -18.127 3.186 19.284 1.00 86.94 273 GLN A CA 1
ATOM 2152 C C . GLN A 1 273 ? -18.040 2.519 20.659 1.00 86.94 273 GLN A C 1
ATOM 2154 O O . GLN A 1 273 ? -18.746 2.938 21.574 1.00 86.94 273 GLN A O 1
ATOM 2159 N N . ASP A 1 274 ? -17.118 1.570 20.818 1.00 82.31 274 ASP A N 1
ATOM 2160 C CA . ASP A 1 274 ? -16.941 0.821 22.063 1.00 82.31 274 ASP A CA 1
ATOM 2161 C C . ASP A 1 274 ? -16.053 1.550 23.091 1.00 82.31 274 ASP A C 1
ATOM 2163 O O . ASP A 1 274 ? -16.238 1.385 24.298 1.00 82.31 274 ASP A O 1
ATOM 2167 N N . HIS A 1 275 ? -15.107 2.389 22.641 1.00 75.44 275 HIS A N 1
ATOM 2168 C CA . HIS A 1 275 ? -14.046 2.936 23.503 1.00 75.44 275 HIS A CA 1
ATOM 2169 C C . HIS A 1 275 ? -13.957 4.472 23.618 1.00 75.44 275 HIS A C 1
ATOM 2171 O O . HIS A 1 275 ? -13.081 4.964 24.330 1.00 75.44 275 HIS A O 1
ATOM 2177 N N . ASN A 1 276 ? -14.876 5.242 23.016 1.00 72.75 276 ASN A N 1
ATOM 2178 C CA . ASN A 1 276 ? -15.063 6.712 23.109 1.00 72.75 276 ASN A CA 1
ATOM 2179 C C . ASN A 1 276 ? -13.862 7.639 22.791 1.00 72.75 276 ASN A C 1
ATOM 2181 O O . ASN A 1 276 ? -14.078 8.807 22.465 1.00 72.75 276 ASN A O 1
ATOM 2185 N N . LEU A 1 277 ? -12.615 7.174 22.855 1.00 81.25 277 LEU A N 1
ATOM 2186 C CA . LEU A 1 277 ? -11.397 7.964 22.680 1.00 81.25 277 LEU A CA 1
ATOM 2187 C C . LEU A 1 277 ? -10.459 7.270 21.692 1.00 81.25 277 LEU A C 1
ATOM 2189 O O . LEU A 1 277 ? -10.151 6.088 21.838 1.00 81.25 277 LEU A O 1
ATOM 2193 N N . ILE A 1 278 ? -10.003 8.045 20.708 1.00 87.25 278 ILE A N 1
ATOM 2194 C CA . ILE A 1 278 ? -8.950 7.688 19.754 1.00 87.25 278 ILE A CA 1
ATOM 2195 C C . ILE A 1 278 ? -7.963 8.854 19.656 1.00 87.25 278 ILE A C 1
ATOM 2197 O O . ILE A 1 278 ? -8.363 10.024 19.690 1.00 87.25 278 ILE A O 1
ATOM 2201 N N . ASN A 1 279 ? -6.681 8.552 19.517 1.00 89.75 279 ASN A N 1
ATOM 2202 C CA . ASN A 1 279 ? -5.620 9.525 19.319 1.00 89.75 279 ASN A CA 1
ATOM 2203 C C . ASN A 1 279 ? -5.540 9.937 17.840 1.00 89.75 279 ASN A C 1
ATOM 2205 O O . ASN A 1 279 ? -4.692 9.488 17.066 1.00 89.75 279 ASN A O 1
ATOM 2209 N N . VAL A 1 280 ? -6.452 10.829 17.448 1.00 90.50 280 VAL A N 1
ATOM 2210 C CA . VAL A 1 280 ? -6.567 11.336 16.071 1.00 90.50 280 VAL A CA 1
ATOM 2211 C C . VAL A 1 280 ? -5.259 11.960 15.575 1.00 90.50 280 VAL A C 1
ATOM 2213 O O . VAL A 1 280 ? -4.880 11.732 14.427 1.00 90.50 280 VAL A O 1
ATOM 2216 N N . GLU A 1 281 ? -4.557 12.715 16.425 1.00 90.88 281 GLU A N 1
ATOM 2217 C CA . GLU A 1 281 ? -3.299 13.379 16.060 1.00 90.88 281 GLU A CA 1
ATOM 2218 C C . GLU A 1 281 ? -2.215 12.365 15.684 1.00 90.88 281 GLU A C 1
ATOM 2220 O O . GLU A 1 281 ? -1.547 12.504 14.654 1.00 90.88 281 GLU A O 1
ATOM 2225 N N . TYR A 1 282 ? -2.084 11.302 16.478 1.00 91.75 282 TYR A N 1
ATOM 2226 C CA . TYR A 1 282 ? -1.136 10.228 16.214 1.00 91.75 282 TYR A CA 1
ATOM 2227 C C . TYR A 1 282 ? -1.454 9.489 14.908 1.00 91.75 282 TYR A C 1
ATOM 2229 O O . TYR A 1 282 ? -0.583 9.348 14.042 1.00 91.75 282 TYR A O 1
ATOM 2237 N N . LEU A 1 283 ? -2.706 9.055 14.731 1.00 92.00 283 LEU A N 1
ATOM 2238 C CA . LEU A 1 283 ? -3.128 8.313 13.538 1.00 92.00 283 LEU A CA 1
ATOM 2239 C C . LEU A 1 283 ? -2.975 9.160 12.270 1.00 92.00 283 LEU A C 1
ATOM 2241 O O . LEU A 1 283 ? -2.513 8.675 11.235 1.00 92.00 283 LEU A O 1
ATOM 2245 N N . GLN A 1 284 ? -3.283 10.454 12.351 1.00 92.38 284 GLN A N 1
ATOM 2246 C CA . GLN A 1 284 ? -3.078 11.374 11.241 1.00 92.38 284 GLN A CA 1
ATOM 2247 C C . GLN A 1 284 ? -1.590 11.539 10.896 1.00 92.38 284 GLN A C 1
ATOM 2249 O O . GLN A 1 284 ? -1.221 11.545 9.714 1.00 92.38 284 GLN A O 1
ATOM 2254 N N . SER A 1 285 ? -0.728 11.667 11.907 1.00 92.12 285 SER A N 1
ATOM 2255 C CA . SER A 1 285 ? 0.723 11.740 11.713 1.00 92.12 285 SER A CA 1
ATOM 2256 C C . SER A 1 285 ? 1.250 10.490 10.998 1.00 92.12 285 SER A C 1
ATOM 2258 O O . SER A 1 285 ? 2.014 10.602 10.036 1.00 92.12 285 SER A O 1
ATOM 2260 N N . ALA A 1 286 ? 0.748 9.305 11.367 1.00 92.00 286 ALA A N 1
ATOM 2261 C CA . ALA A 1 286 ? 1.084 8.043 10.709 1.00 92.00 286 ALA A CA 1
ATOM 2262 C C . ALA A 1 286 ? 0.721 8.042 9.210 1.00 92.00 286 ALA A C 1
ATOM 2264 O O . ALA A 1 286 ? 1.545 7.667 8.371 1.00 92.00 286 ALA A O 1
ATOM 2265 N N . ILE A 1 287 ? -0.479 8.516 8.850 1.00 93.38 287 ILE A N 1
ATOM 2266 C CA . ILE A 1 287 ? -0.899 8.633 7.441 1.00 93.38 287 ILE A CA 1
ATOM 2267 C C . ILE A 1 287 ? -0.036 9.652 6.692 1.00 93.38 287 ILE A C 1
ATOM 2269 O O . ILE A 1 287 ? 0.389 9.396 5.566 1.00 93.38 287 ILE A O 1
ATOM 2273 N N . THR A 1 288 ? 0.269 10.788 7.316 1.00 92.12 288 THR A N 1
ATOM 2274 C CA . THR A 1 288 ? 1.077 11.854 6.701 1.00 92.12 288 THR A CA 1
ATOM 2275 C C . THR A 1 288 ? 2.513 11.386 6.436 1.00 92.12 288 THR A C 1
ATOM 2277 O O . THR A 1 288 ? 3.095 11.690 5.389 1.00 92.12 288 THR A O 1
ATOM 2280 N N . ALA A 1 289 ? 3.082 10.586 7.343 1.00 91.00 289 ALA A N 1
ATOM 2281 C CA . ALA A 1 289 ? 4.385 9.954 7.152 1.00 91.00 289 ALA A CA 1
ATOM 2282 C C . ALA A 1 289 ? 4.379 8.998 5.947 1.00 91.00 289 ALA A C 1
ATOM 2284 O O . ALA A 1 289 ? 5.274 9.061 5.096 1.00 91.00 289 ALA A O 1
ATOM 2285 N N . MET A 1 290 ? 3.335 8.173 5.816 1.00 90.56 290 MET A N 1
ATOM 2286 C CA . MET A 1 290 ? 3.151 7.303 4.654 1.00 90.56 290 MET A CA 1
ATOM 2287 C C . MET A 1 290 ? 2.995 8.104 3.359 1.00 90.56 290 MET A C 1
ATOM 2289 O O . MET A 1 290 ? 3.678 7.812 2.377 1.00 90.56 290 MET A O 1
ATOM 2293 N N . GLN A 1 291 ? 2.166 9.147 3.358 1.00 91.50 291 GLN A N 1
ATOM 2294 C CA . GLN A 1 291 ? 1.986 10.028 2.205 1.00 91.50 291 GLN A CA 1
ATOM 2295 C C . GLN A 1 291 ? 3.316 10.647 1.759 1.00 91.50 291 GLN A C 1
ATOM 2297 O O . GLN A 1 291 ? 3.641 10.632 0.574 1.00 91.50 291 GLN A O 1
ATOM 2302 N N . THR A 1 292 ? 4.128 11.116 2.708 1.00 91.06 292 THR A N 1
ATOM 2303 C CA . THR A 1 292 ? 5.466 11.657 2.427 1.00 91.06 292 THR A CA 1
ATOM 2304 C C . THR A 1 292 ? 6.380 10.602 1.795 1.00 91.06 292 THR A C 1
ATOM 2306 O O . THR A 1 292 ? 7.163 10.915 0.898 1.00 91.06 292 THR A O 1
ATOM 2309 N N . SER A 1 293 ? 6.281 9.344 2.232 1.00 89.75 293 SER A N 1
ATOM 2310 C CA . SER A 1 293 ? 7.030 8.221 1.656 1.00 89.75 293 SER A CA 1
ATOM 2311 C C . SER A 1 293 ? 6.618 7.932 0.212 1.00 89.75 293 SER A C 1
ATOM 2313 O O . SER A 1 293 ? 7.485 7.803 -0.653 1.00 89.75 293 SER A O 1
ATOM 2315 N N . PHE A 1 294 ? 5.310 7.898 -0.071 1.00 90.06 294 PHE A N 1
ATOM 2316 C CA . PHE A 1 294 ? 4.782 7.767 -1.434 1.00 90.06 294 PHE A CA 1
ATOM 2317 C C . PHE A 1 294 ? 5.242 8.926 -2.323 1.00 90.06 294 PHE A C 1
ATOM 2319 O O . PHE A 1 294 ? 5.764 8.699 -3.413 1.00 90.06 294 PHE A O 1
ATOM 2326 N N . TRP A 1 295 ? 5.142 10.164 -1.841 1.00 88.56 295 TRP A N 1
ATOM 2327 C CA . TRP A 1 295 ? 5.586 11.334 -2.594 1.00 88.56 295 TRP A CA 1
ATOM 2328 C C . TRP A 1 295 ? 7.074 11.247 -2.967 1.00 88.56 295 TRP A C 1
ATOM 2330 O O . TRP A 1 295 ? 7.425 11.378 -4.138 1.00 88.56 295 TRP A O 1
ATOM 2340 N N . LYS A 1 296 ? 7.944 10.938 -1.993 1.00 89.31 296 LYS A N 1
ATOM 2341 C CA . LYS A 1 296 ? 9.400 10.839 -2.204 1.00 89.31 296 LYS A CA 1
ATOM 2342 C C . LYS A 1 296 ? 9.800 9.693 -3.129 1.00 89.31 296 LYS A C 1
ATOM 2344 O O . LYS A 1 296 ? 10.785 9.810 -3.840 1.00 89.31 296 LYS A O 1
ATOM 2349 N N . ARG A 1 297 ? 9.101 8.557 -3.081 1.00 87.56 297 ARG A N 1
ATOM 2350 C CA . ARG A 1 297 ? 9.482 7.351 -3.842 1.00 87.56 297 ARG A CA 1
ATOM 2351 C C . ARG A 1 297 ? 8.989 7.352 -5.279 1.00 87.56 297 ARG A C 1
ATOM 2353 O O . ARG A 1 297 ? 9.568 6.658 -6.110 1.00 87.56 297 ARG A O 1
ATOM 2360 N N . PHE A 1 298 ? 7.936 8.114 -5.550 1.00 85.25 298 PHE A N 1
ATOM 2361 C CA . PHE A 1 298 ? 7.332 8.240 -6.871 1.00 85.25 298 PHE A CA 1
ATOM 2362 C C . PHE A 1 298 ? 7.511 9.651 -7.454 1.00 85.25 298 PHE A C 1
ATOM 2364 O O . PHE A 1 298 ? 6.742 10.043 -8.328 1.00 85.25 298 PHE A O 1
ATOM 2371 N N . CYS A 1 299 ? 8.496 10.425 -6.978 1.00 81.94 299 CYS A N 1
ATOM 2372 C CA . CYS A 1 299 ? 8.802 11.750 -7.527 1.00 81.94 299 CYS A CA 1
ATOM 2373 C C . CYS A 1 299 ? 9.282 11.668 -8.978 1.00 81.94 299 CYS A C 1
ATOM 2375 O O . CYS A 1 299 ? 8.806 12.435 -9.803 1.00 81.94 299 CYS A O 1
ATOM 2377 N N . ASP A 1 300 ? 10.096 10.661 -9.307 1.00 71.81 300 ASP A N 1
ATOM 2378 C CA . ASP A 1 300 ? 10.692 10.463 -10.639 1.00 71.81 300 ASP A CA 1
ATOM 2379 C C . ASP A 1 300 ? 9.659 10.266 -11.764 1.00 71.81 300 ASP A C 1
ATOM 2381 O O . ASP A 1 300 ? 10.000 10.300 -12.941 1.00 71.81 300 ASP A O 1
ATOM 2385 N N . PHE A 1 301 ? 8.398 10.010 -11.412 1.00 70.00 301 PHE A N 1
ATOM 2386 C CA . PHE A 1 301 ? 7.299 9.834 -12.360 1.00 70.00 301 PHE A CA 1
ATOM 2387 C C . PHE A 1 301 ? 6.450 11.099 -12.554 1.00 70.00 301 PHE A C 1
ATOM 2389 O O . PHE A 1 301 ? 5.448 11.052 -13.267 1.00 70.00 301 PHE A O 1
ATOM 2396 N N . ARG A 1 302 ? 6.787 12.197 -11.870 1.00 68.81 302 ARG A N 1
ATOM 2397 C CA . ARG A 1 302 ? 6.040 13.465 -11.906 1.00 68.81 302 ARG A CA 1
ATOM 2398 C C . ARG A 1 302 ? 6.695 14.527 -12.786 1.00 68.81 302 ARG A C 1
ATOM 2400 O O . ARG A 1 302 ? 6.030 15.522 -13.064 1.00 68.81 302 ARG A O 1
ATOM 2407 N N . ASP A 1 303 ? 7.946 14.302 -13.179 1.00 52.19 303 ASP A N 1
ATOM 2408 C CA . ASP A 1 303 ? 8.778 15.217 -13.965 1.00 52.19 303 ASP A CA 1
ATOM 2409 C C . ASP A 1 303 ? 8.705 14.935 -15.476 1.00 52.19 303 ASP A C 1
ATOM 2411 O O . ASP A 1 303 ? 8.599 13.746 -15.868 1.00 52.19 303 ASP A O 1
#

Solvent-accessible surface area (backbone atoms only — not comparable to full-atom values): 17674 Å² total; per-residue (Å²): 132,64,76,68,61,55,50,57,55,53,54,52,51,54,54,50,26,69,73,69,74,47,91,65,76,49,73,67,53,50,49,52,52,52,50,52,54,51,51,52,55,37,48,71,31,87,82,43,96,61,21,89,52,42,51,69,40,99,82,74,78,49,43,46,46,56,90,74,94,48,69,75,53,51,71,30,71,69,42,48,49,34,37,42,24,21,55,67,66,55,59,78,71,67,61,62,48,73,38,85,67,43,61,66,43,65,30,86,87,79,6,52,50,43,51,47,27,63,74,56,76,44,91,57,50,75,41,67,32,63,72,56,53,53,49,60,27,71,69,47,53,49,67,69,52,48,52,50,50,52,51,53,46,51,51,51,50,60,32,65,73,34,74,65,49,37,52,53,48,34,52,50,29,58,73,68,68,46,98,51,75,67,83,86,69,86,66,90,82,78,76,82,79,86,72,83,81,76,76,83,86,63,80,77,42,69,72,51,49,53,42,46,26,46,48,53,35,53,50,52,54,50,48,53,51,52,54,62,66,66,47,91,86,67,50,73,66,53,48,48,50,53,51,54,50,48,48,51,47,40,56,50,50,37,50,32,46,75,70,67,61,42,80,85,24,63,51,38,43,54,50,40,73,78,58,80,66,77,67,49,69,60,57,34,50,38,40,50,46,28,40,52,39,48,50,69,75,53,44,86,78,75,114

Organism: Merluccius polli (NCBI:txid89951)

Nearest PDB structures (foldseek):
  6z0c-assembly1_A  TM=2.053E-01  e=3.032E+00  Escherichia coli
  5a7d-assembly2_O  TM=3.174E-01  e=8.760E+00  Drosophila melanogaster
  7zg0-assembly1_B  TM=2.091E-01  e=7.157E+00  Mus musculus